Protein AF-X1NG92-F1 (afdb_monomer_lite)

InterPro domains:
  IPR008571 Helicase HerA-like [PTHR42957] (6-127)
  IPR027417 P-loop containing nucleoside triphosphate hydrolase [G3DSA:3.40.50.300] (2-136)
  IPR027417 P-loop containing nucleoside triphosphate hydrolase [SSF52540] (8-130)

Organism: NCBI:txid412755

Secondary structure (DSSP, 8-state):
-GGGTT-S-EEEEETTGGGTSBSSTTSS-HHHHHHHHHHHHHGGGGTEEEEE--S-GGGB-HHHHTT-SEEEE-----HHHHHHHHHT--STTGGGGGGTTTPPTTEEEEEETTSSS-EEEEPPPPPGGGSTTHHHHHHHHHHHTTSS---HHHHHHHHHHHHHHHHHHTTGGGSS--PPPPPPPPPPPPPPPPPPPP---------PPP-----PPPPP------TTGGGTTTSSS--

pLDDT: mean 71.78, std 19.02, range [33.53, 96.0]

Sequence (239 aa):
AVSSDGNVQTLVVCEEAHRYIPADTSAGFWPTRQAIARIAKEGRKYGVYLSVITQRPGELDPTILSQCSTVFAMRLGNERDQEIVRGAISGASQSAVGFLSSIANREAIAFGEAVPTPMRMMFETIAPEHLPAAHMTQQQEAVRSGDSHVSLDMILNRVRQLNAADSTTTEHASAGFQAPEKPAMVQRPAAPIPPEPVRSQWRAAESAPIIEEPRKPARSESEGFRASDLIRSFRTDKT

Structure (mmCIF, N/CA/C/O backbone):
data_AF-X1NG92-F1
#
_entry.id   AF-X1NG92-F1
#
loop_
_atom_site.group_PDB
_atom_site.id
_atom_site.type_symbol
_atom_site.label_atom_id
_atom_site.label_alt_id
_atom_site.label_comp_id
_atom_site.label_asym_id
_atom_site.label_entity_id
_atom_site.label_seq_id
_atom_site.pdbx_PDB_ins_code
_atom_site.Cartn_x
_atom_site.Cartn_y
_atom_site.Cartn_z
_atom_site.occupancy
_atom_site.B_iso_or_equiv
_atom_site.auth_seq_id
_atom_site.auth_comp_id
_atom_site.auth_asym_id
_atom_site.auth_atom_id
_atom_site.pdbx_PDB_model_num
ATOM 1 N N . ALA A 1 1 ? 0.714 -21.875 -6.105 1.00 57.69 1 ALA A N 1
ATOM 2 C CA . ALA A 1 1 ? 0.783 -21.188 -7.410 1.00 57.69 1 ALA A CA 1
ATOM 3 C C . ALA A 1 1 ? 1.261 -22.134 -8.511 1.00 57.69 1 ALA A C 1
ATOM 5 O O . ALA A 1 1 ? 0.434 -22.540 -9.314 1.00 57.69 1 ALA A O 1
ATOM 6 N N . VAL A 1 2 ? 2.539 -22.548 -8.528 1.00 57.06 2 VAL A N 1
ATOM 7 C CA . VAL A 1 2 ? 3.054 -23.491 -9.550 1.00 57.06 2 VAL A CA 1
ATOM 8 C C . VAL A 1 2 ? 2.413 -24.874 -9.419 1.00 57.06 2 VAL A C 1
ATOM 10 O O . VAL A 1 2 ? 1.955 -25.423 -10.405 1.00 57.06 2 VAL A O 1
ATOM 13 N N . SER A 1 3 ? 2.262 -25.392 -8.198 1.00 62.62 3 SER A N 1
ATOM 14 C CA . SER A 1 3 ? 1.619 -26.695 -7.954 1.00 62.62 3 SER A CA 1
ATOM 15 C C . SER A 1 3 ? 0.107 -26.719 -8.220 1.00 62.62 3 SER A C 1
ATOM 17 O O . SER A 1 3 ? -0.517 -27.763 -8.082 1.00 62.62 3 SER A O 1
ATOM 19 N N . SER A 1 4 ? -0.493 -25.565 -8.519 1.00 66.94 4 SER A N 1
ATOM 20 C CA . SER A 1 4 ? -1.931 -25.405 -8.740 1.00 66.94 4 SER A CA 1
ATOM 21 C C . SER A 1 4 ? -2.265 -24.936 -10.160 1.00 66.94 4 SER A C 1
ATOM 23 O O . SER A 1 4 ? -3.410 -24.566 -10.386 1.00 66.94 4 SER A O 1
ATOM 25 N N . ASP A 1 5 ? -1.287 -24.857 -11.074 1.00 67.31 5 ASP A N 1
ATOM 26 C CA . ASP A 1 5 ? -1.441 -24.338 -12.449 1.00 67.31 5 ASP A CA 1
ATOM 27 C C . ASP A 1 5 ? -2.160 -22.975 -12.541 1.00 67.31 5 ASP A C 1
ATOM 29 O O . ASP A 1 5 ? -2.871 -22.679 -13.494 1.00 67.31 5 ASP A O 1
ATOM 33 N N . GLY A 1 6 ? -2.008 -22.124 -11.518 1.00 64.50 6 GLY A N 1
ATOM 34 C CA . GLY A 1 6 ? -2.718 -20.839 -11.438 1.00 64.50 6 GLY A CA 1
ATOM 35 C C . GLY A 1 6 ? -4.220 -20.924 -11.113 1.00 64.50 6 GLY A C 1
ATOM 36 O O . GLY A 1 6 ? -4.866 -19.884 -11.026 1.00 64.50 6 GLY A O 1
ATOM 37 N N . ASN A 1 7 ? -4.774 -22.117 -10.859 1.00 72.25 7 ASN A N 1
ATOM 38 C CA . ASN A 1 7 ? -6.193 -22.301 -10.510 1.00 72.25 7 ASN A CA 1
ATOM 39 C C . ASN A 1 7 ? -6.552 -21.769 -9.116 1.00 72.25 7 ASN A C 1
ATOM 41 O O . ASN A 1 7 ? -7.705 -21.437 -8.852 1.00 72.25 7 ASN A O 1
ATOM 45 N N . VAL A 1 8 ? -5.572 -21.688 -8.212 1.00 83.62 8 VAL A N 1
ATOM 46 C CA . VAL A 1 8 ? -5.756 -21.119 -6.874 1.00 83.62 8 VAL A CA 1
ATOM 47 C C . VAL A 1 8 ? -5.186 -19.711 -6.857 1.00 83.62 8 VAL A C 1
ATOM 49 O O . VAL A 1 8 ? -3.967 -19.520 -6.904 1.00 83.62 8 VAL A O 1
ATOM 52 N N . GLN A 1 9 ? -6.080 -18.730 -6.758 1.00 89.44 9 GLN A N 1
ATOM 53 C CA . GLN A 1 9 ? -5.703 -17.336 -6.576 1.00 89.44 9 GLN A CA 1
ATOM 54 C C . GLN A 1 9 ? -5.155 -17.131 -5.164 1.00 89.44 9 GLN A C 1
ATOM 56 O O . GLN A 1 9 ? -5.767 -17.538 -4.180 1.00 89.44 9 GLN A O 1
ATOM 61 N N . THR A 1 10 ? -3.975 -16.524 -5.065 1.00 91.50 10 THR A N 1
ATOM 62 C CA . THR A 1 10 ? -3.293 -16.291 -3.787 1.00 91.50 10 THR A CA 1
ATOM 63 C C . THR A 1 10 ? -3.068 -14.802 -3.595 1.00 91.50 10 THR A C 1
ATOM 65 O O . THR A 1 10 ? -2.476 -14.163 -4.460 1.00 91.50 10 THR A O 1
ATOM 68 N N . LEU A 1 11 ? -3.490 -14.255 -2.456 1.00 94.44 11 LEU A N 1
ATOM 69 C CA . LEU A 1 11 ? -3.151 -12.896 -2.043 1.00 94.44 11 LEU A CA 1
ATOM 70 C C . LEU A 1 11 ? -2.031 -12.947 -1.002 1.00 94.44 11 LEU A C 1
ATOM 72 O O . LEU A 1 11 ? -2.213 -13.489 0.085 1.00 94.44 11 LEU A O 1
ATOM 76 N N . VAL A 1 12 ? -0.881 -12.369 -1.335 1.00 95.00 12 VAL A N 1
ATOM 77 C CA . VAL A 1 12 ? 0.220 -12.159 -0.393 1.00 95.00 12 VAL A CA 1
ATOM 78 C C . VAL A 1 12 ? 0.027 -10.797 0.260 1.00 95.00 12 VAL A C 1
ATOM 80 O O . VAL A 1 12 ? 0.034 -9.780 -0.430 1.00 95.00 12 VAL A O 1
ATOM 83 N N . VAL A 1 13 ? -0.155 -10.776 1.580 1.00 96.00 13 VAL A N 1
ATOM 84 C CA . VAL A 1 13 ? -0.333 -9.543 2.357 1.00 96.00 13 VAL A CA 1
ATOM 85 C C . VAL A 1 13 ? 0.958 -9.232 3.109 1.00 96.00 13 VAL A C 1
ATOM 87 O O . VAL A 1 13 ? 1.408 -10.026 3.933 1.00 96.00 13 VAL A O 1
ATOM 90 N N . CYS A 1 14 ? 1.551 -8.077 2.822 1.00 94.69 14 CYS A N 1
ATOM 91 C CA . CYS A 1 14 ? 2.730 -7.559 3.505 1.00 94.69 14 CYS A CA 1
ATOM 92 C C . CYS A 1 14 ? 2.305 -6.454 4.471 1.00 94.69 14 CYS A C 1
ATOM 94 O O . CYS A 1 14 ? 2.109 -5.309 4.063 1.00 94.69 14 CYS A O 1
ATOM 96 N N . GLU A 1 15 ? 2.153 -6.815 5.741 1.00 94.75 15 GLU A N 1
ATOM 97 C CA . GLU A 1 15 ? 1.986 -5.867 6.846 1.00 94.75 15 GLU A CA 1
ATOM 98 C C . GLU A 1 15 ? 3.332 -5.195 7.159 1.00 94.75 15 GLU A C 1
ATOM 100 O O . GLU A 1 15 ? 4.377 -5.785 6.895 1.00 94.75 15 GLU A O 1
ATOM 105 N N . GLU A 1 16 ? 3.332 -3.951 7.637 1.00 92.94 16 GLU A N 1
ATOM 106 C CA . GLU A 1 16 ? 4.553 -3.169 7.872 1.00 92.94 16 GLU A CA 1
ATOM 107 C C . GLU A 1 16 ? 5.530 -3.167 6.677 1.00 92.94 16 GLU A C 1
ATOM 109 O O . GLU A 1 16 ? 6.743 -3.367 6.803 1.00 92.94 16 GLU A O 1
ATOM 114 N N . ALA A 1 17 ? 4.999 -2.974 5.467 1.00 93.88 17 ALA A N 1
ATOM 115 C CA . ALA A 1 17 ? 5.719 -3.301 4.240 1.00 93.88 17 ALA A CA 1
ATOM 116 C C . ALA A 1 17 ? 7.056 -2.565 4.047 1.00 93.88 17 ALA A C 1
ATOM 118 O O . ALA A 1 17 ? 7.951 -3.090 3.382 1.00 93.88 17 ALA A O 1
ATOM 119 N N . HIS A 1 18 ? 7.242 -1.396 4.666 1.00 91.75 18 HIS A N 1
ATOM 120 C CA . HIS A 1 18 ? 8.508 -0.658 4.623 1.00 91.75 18 HIS A CA 1
ATOM 121 C C . HIS A 1 18 ? 9.688 -1.441 5.229 1.00 91.75 18 HIS A C 1
ATOM 123 O O . HIS A 1 18 ? 10.841 -1.152 4.924 1.00 91.75 18 HIS A O 1
ATOM 129 N N . ARG A 1 19 ? 9.425 -2.489 6.022 1.00 91.44 19 ARG A N 1
ATOM 130 C CA . ARG A 1 19 ? 10.439 -3.428 6.533 1.00 91.44 19 ARG A CA 1
ATOM 131 C C . ARG A 1 19 ? 10.976 -4.379 5.462 1.00 91.44 19 ARG A C 1
ATOM 133 O O . ARG A 1 19 ? 12.110 -4.842 5.573 1.00 91.44 19 ARG A O 1
ATOM 140 N N . TYR A 1 20 ? 10.167 -4.688 4.451 1.00 91.94 20 TYR A N 1
ATOM 141 C CA . TYR A 1 20 ? 10.484 -5.671 3.410 1.00 91.94 20 TYR A CA 1
ATOM 142 C C . TYR A 1 20 ? 10.873 -5.026 2.080 1.00 91.94 20 TYR A C 1
ATOM 144 O O . TYR A 1 20 ? 11.673 -5.589 1.333 1.00 91.94 20 TYR A O 1
ATOM 152 N N . ILE A 1 21 ? 10.297 -3.861 1.780 1.00 93.31 21 ILE A N 1
ATOM 153 C CA . ILE A 1 21 ? 10.489 -3.127 0.525 1.00 93.31 21 ILE A CA 1
ATOM 154 C C . ILE A 1 21 ? 10.805 -1.645 0.778 1.00 93.31 21 ILE A C 1
ATOM 156 O O . ILE A 1 21 ? 10.048 -0.774 0.342 1.00 93.31 21 ILE A O 1
ATOM 160 N N . PRO A 1 22 ? 11.903 -1.339 1.490 1.00 93.62 22 PRO A N 1
ATOM 161 C CA . PRO A 1 22 ? 12.279 0.038 1.767 1.00 93.62 22 PRO A CA 1
ATOM 162 C C . PRO A 1 22 ? 12.670 0.798 0.491 1.00 93.62 22 PRO A C 1
ATOM 164 O O . PRO A 1 22 ? 13.130 0.211 -0.492 1.00 93.62 22 PRO A O 1
ATOM 167 N N . ALA A 1 23 ? 12.524 2.123 0.531 1.00 89.62 23 ALA A N 1
ATOM 168 C CA . ALA A 1 23 ? 12.945 3.037 -0.529 1.00 89.62 23 ALA A CA 1
ATOM 169 C C . ALA A 1 23 ? 14.461 2.967 -0.779 1.00 89.62 23 ALA A C 1
ATOM 171 O O . ALA A 1 23 ? 14.912 3.018 -1.924 1.00 89.62 23 ALA A O 1
ATOM 172 N N . ASP A 1 24 ? 15.246 2.821 0.292 1.00 89.62 24 ASP A N 1
ATOM 173 C CA . ASP A 1 24 ? 16.674 2.537 0.198 1.00 89.62 24 ASP A CA 1
ATOM 174 C C . ASP A 1 24 ? 16.890 1.060 -0.135 1.00 89.62 24 ASP A C 1
ATOM 176 O O . ASP A 1 24 ? 16.676 0.174 0.686 1.00 89.62 24 ASP A O 1
ATOM 180 N N . THR A 1 25 ? 17.368 0.800 -1.349 1.00 79.56 25 THR A N 1
ATOM 181 C CA . THR A 1 25 ? 17.616 -0.559 -1.844 1.00 79.56 25 THR A CA 1
ATOM 182 C C . THR A 1 25 ? 18.734 -1.309 -1.115 1.00 79.56 25 THR A C 1
ATOM 184 O O . THR A 1 25 ? 18.828 -2.528 -1.268 1.00 79.56 25 THR A O 1
ATOM 187 N N . SER A 1 26 ? 19.580 -0.597 -0.361 1.00 82.12 26 SER A N 1
ATOM 188 C CA . SER A 1 26 ? 20.619 -1.187 0.488 1.00 82.12 26 SER A CA 1
ATOM 189 C C . SER A 1 26 ? 20.102 -1.570 1.878 1.00 82.12 26 SER A C 1
ATOM 191 O O . SER A 1 26 ? 20.704 -2.407 2.552 1.00 82.12 26 SER A O 1
ATOM 193 N N . ALA A 1 27 ? 18.960 -1.010 2.282 1.00 76.31 27 ALA A N 1
ATOM 194 C CA . ALA A 1 27 ? 18.250 -1.399 3.483 1.00 76.31 27 ALA A CA 1
ATOM 195 C C . ALA A 1 27 ? 17.343 -2.611 3.193 1.00 76.31 27 ALA A C 1
ATOM 197 O O . ALA A 1 27 ? 16.722 -2.721 2.138 1.00 76.31 27 ALA A O 1
ATOM 198 N N . GLY A 1 28 ? 17.241 -3.539 4.145 1.00 78.38 28 GLY A N 1
ATOM 199 C CA . GLY A 1 28 ? 16.348 -4.700 4.051 1.00 78.38 28 GLY A CA 1
ATOM 200 C C . GLY A 1 28 ? 16.962 -5.954 3.418 1.00 78.38 28 GLY A C 1
ATOM 201 O O . GLY A 1 28 ? 18.117 -5.995 2.996 1.00 78.38 28 GLY A O 1
ATOM 202 N N . PHE A 1 29 ? 16.180 -7.035 3.401 1.00 87.56 29 PHE A N 1
ATOM 203 C CA . PHE A 1 29 ? 16.631 -8.332 2.900 1.00 87.56 29 PHE A CA 1
ATOM 204 C C . PHE A 1 29 ? 16.376 -8.441 1.392 1.00 87.56 29 PHE A C 1
ATOM 206 O O . PHE A 1 29 ? 15.244 -8.654 0.949 1.00 87.56 29 PHE A O 1
ATOM 213 N N . TRP A 1 30 ? 17.446 -8.293 0.603 1.00 88.50 30 TRP A N 1
ATOM 214 C CA . TRP A 1 30 ? 17.392 -8.230 -0.864 1.00 88.50 30 TRP A CA 1
ATOM 215 C C . TRP A 1 30 ? 16.559 -9.345 -1.528 1.00 88.50 30 TRP A C 1
ATOM 217 O O . TRP A 1 30 ? 15.748 -9.010 -2.397 1.00 88.50 30 TRP A O 1
ATOM 227 N N . PRO A 1 31 ? 16.650 -10.631 -1.120 1.00 91.75 31 PRO A N 1
ATOM 228 C CA . PRO A 1 31 ? 15.839 -11.690 -1.723 1.00 91.75 31 PRO A CA 1
ATOM 229 C C . PRO A 1 31 ? 14.330 -11.475 -1.555 1.00 91.75 31 PRO A C 1
ATOM 231 O O . PRO A 1 31 ? 13.571 -11.666 -2.505 1.00 91.75 31 PRO A O 1
ATOM 234 N N . THR A 1 32 ? 13.885 -11.023 -0.377 1.00 92.12 32 THR A N 1
ATOM 235 C CA . THR A 1 32 ? 12.465 -10.720 -0.132 1.00 92.12 32 THR A CA 1
ATOM 236 C C . THR A 1 32 ? 12.008 -9.550 -0.987 1.00 92.12 32 THR A C 1
ATOM 238 O O . THR A 1 32 ? 10.967 -9.639 -1.640 1.00 92.12 32 THR A O 1
ATOM 241 N N . ARG A 1 33 ? 12.807 -8.480 -1.060 1.00 91.44 33 ARG A N 1
ATOM 242 C CA . ARG A 1 33 ? 12.503 -7.338 -1.929 1.00 91.44 33 ARG A CA 1
ATOM 243 C C . ARG A 1 33 ? 12.378 -7.770 -3.390 1.00 91.44 33 ARG A C 1
ATOM 245 O O . ARG A 1 33 ? 11.426 -7.377 -4.062 1.00 91.44 33 ARG A O 1
ATOM 252 N N . GLN A 1 34 ? 13.303 -8.595 -3.881 1.00 91.88 34 GLN A N 1
ATOM 253 C CA . GLN A 1 34 ? 13.264 -9.108 -5.250 1.00 91.88 34 GLN A CA 1
ATOM 254 C C . GLN A 1 34 ? 12.007 -9.954 -5.504 1.00 91.88 34 GLN A C 1
ATOM 256 O O . GLN A 1 34 ? 11.359 -9.789 -6.540 1.00 91.88 34 GLN A O 1
ATOM 261 N N . ALA A 1 35 ? 11.637 -10.826 -4.564 1.00 93.50 35 ALA A N 1
ATOM 262 C CA . ALA A 1 35 ? 10.432 -11.642 -4.666 1.00 93.50 35 ALA A CA 1
ATOM 263 C C . ALA A 1 35 ? 9.162 -10.777 -4.717 1.00 93.50 35 ALA A C 1
ATOM 265 O O . ALA A 1 35 ? 8.339 -10.958 -5.613 1.00 93.50 35 ALA A O 1
ATOM 266 N N . ILE A 1 36 ? 9.032 -9.792 -3.823 1.00 94.69 36 ILE A N 1
ATOM 267 C CA . ILE A 1 36 ? 7.883 -8.876 -3.797 1.00 94.69 36 ILE A CA 1
ATOM 268 C C . ILE A 1 36 ? 7.822 -8.046 -5.083 1.00 94.69 36 ILE A C 1
ATOM 270 O O . ILE A 1 36 ? 6.763 -7.955 -5.700 1.00 94.69 36 ILE A O 1
ATOM 274 N N . ALA A 1 37 ? 8.954 -7.509 -5.549 1.00 93.38 37 ALA A N 1
ATOM 275 C CA . ALA A 1 37 ? 9.018 -6.766 -6.806 1.00 93.38 37 ALA A CA 1
ATOM 276 C C . ALA A 1 37 ? 8.593 -7.621 -8.012 1.00 93.38 37 ALA A C 1
ATOM 278 O O . ALA A 1 37 ? 7.942 -7.121 -8.930 1.00 93.38 37 ALA A O 1
ATOM 279 N N . ARG A 1 38 ? 8.933 -8.916 -8.014 1.00 94.00 38 ARG A N 1
ATOM 280 C CA . ARG A 1 38 ? 8.498 -9.855 -9.052 1.00 94.00 38 ARG A CA 1
ATOM 281 C C . ARG A 1 38 ? 6.994 -10.111 -8.989 1.00 94.00 38 ARG A C 1
ATOM 283 O O . ARG A 1 38 ? 6.349 -10.099 -10.032 1.00 94.00 38 ARG A O 1
ATOM 290 N N . ILE A 1 39 ? 6.428 -10.300 -7.795 1.00 94.50 39 ILE A N 1
ATOM 291 C CA . ILE A 1 39 ? 4.974 -10.455 -7.630 1.00 94.50 39 ILE A CA 1
ATOM 292 C C . ILE A 1 39 ? 4.254 -9.186 -8.101 1.00 94.50 39 ILE A C 1
ATOM 294 O O . ILE A 1 39 ? 3.292 -9.288 -8.854 1.00 94.50 39 ILE A O 1
ATOM 298 N N . ALA A 1 40 ? 4.748 -8.002 -7.739 1.00 93.44 40 ALA A N 1
ATOM 299 C CA . ALA A 1 40 ? 4.154 -6.733 -8.153 1.00 93.44 40 ALA A CA 1
ATOM 300 C C . ALA A 1 40 ? 4.117 -6.560 -9.685 1.00 93.44 40 ALA A C 1
ATOM 302 O O . ALA A 1 40 ? 3.137 -6.054 -10.219 1.00 93.44 40 ALA A O 1
ATOM 303 N N . LYS A 1 41 ? 5.157 -7.010 -10.401 1.00 92.69 41 LYS A N 1
ATOM 304 C CA . LYS A 1 41 ? 5.264 -6.865 -11.866 1.00 92.69 41 LYS A CA 1
ATOM 305 C C . LYS A 1 41 ? 4.587 -7.984 -12.658 1.00 92.69 41 LYS A C 1
ATOM 307 O O . LYS A 1 41 ? 4.035 -7.741 -13.725 1.00 92.69 41 LYS A O 1
ATOM 312 N N . GLU A 1 42 ? 4.671 -9.222 -12.177 1.00 93.50 42 GLU A N 1
ATOM 313 C CA . GLU A 1 42 ? 4.307 -10.416 -12.953 1.00 93.50 42 GLU A CA 1
ATOM 314 C C . GLU A 1 42 ? 3.237 -11.282 -12.279 1.00 93.50 42 GLU A C 1
ATOM 316 O O . GLU A 1 42 ? 2.702 -12.191 -12.911 1.00 93.50 42 GLU A O 1
ATOM 321 N N . GLY A 1 43 ? 2.902 -11.030 -11.011 1.00 91.81 43 GLY A N 1
ATOM 322 C CA . GLY A 1 43 ? 2.051 -11.902 -10.197 1.00 91.81 43 GLY A CA 1
ATOM 323 C C . GLY A 1 43 ? 0.682 -12.171 -10.821 1.00 91.81 43 GLY A C 1
ATOM 324 O O . GLY A 1 43 ? 0.222 -13.316 -10.819 1.00 91.81 43 GLY A O 1
ATOM 325 N N . ARG A 1 44 ? 0.087 -11.160 -11.472 1.00 90.00 44 ARG A N 1
ATOM 326 C CA . ARG A 1 44 ? -1.205 -11.272 -12.170 1.00 90.00 44 ARG A CA 1
ATOM 327 C C . ARG A 1 44 ? -1.220 -12.382 -13.228 1.00 90.00 44 ARG A C 1
ATOM 329 O O . ARG A 1 44 ? -2.249 -13.028 -13.396 1.00 90.00 44 ARG A O 1
ATOM 336 N N . LYS A 1 45 ? -0.093 -12.651 -13.900 1.00 90.25 45 LYS A N 1
ATOM 337 C CA . LYS A 1 45 ? 0.033 -13.742 -14.889 1.00 90.25 45 LYS A CA 1
ATOM 338 C C . LYS A 1 45 ? -0.116 -15.127 -14.251 1.00 90.25 45 LYS A C 1
ATOM 340 O O . LYS A 1 45 ? -0.511 -16.070 -14.926 1.00 90.25 45 LYS A O 1
ATOM 345 N N . TYR A 1 46 ? 0.209 -15.247 -12.967 1.00 89.56 46 TYR A N 1
ATOM 346 C CA . TYR A 1 46 ? 0.285 -16.514 -12.241 1.00 89.56 46 TYR A CA 1
ATOM 347 C C . TYR A 1 46 ? -0.791 -16.652 -11.152 1.00 89.56 46 TYR A C 1
ATOM 349 O O . TYR A 1 46 ? -0.693 -17.548 -10.313 1.00 89.56 46 TYR A O 1
ATOM 357 N N . GLY A 1 47 ? -1.791 -15.761 -11.131 1.00 89.69 47 GLY A N 1
ATOM 358 C CA . GLY A 1 47 ? -2.840 -15.752 -10.106 1.00 89.69 47 GLY A CA 1
ATOM 359 C C . GLY A 1 47 ? -2.333 -15.386 -8.705 1.00 89.69 47 GLY A C 1
ATOM 360 O O . GLY A 1 47 ? -2.953 -15.763 -7.712 1.00 89.69 47 GLY A O 1
ATOM 361 N N . VAL A 1 48 ? -1.199 -14.685 -8.609 1.00 93.25 48 VAL A N 1
ATOM 362 C CA . VAL A 1 48 ? -0.632 -14.213 -7.341 1.00 93.25 48 VAL A CA 1
ATOM 363 C C . VAL A 1 48 ? -0.783 -12.701 -7.258 1.00 93.25 48 VAL A C 1
ATOM 365 O O . VAL A 1 48 ? -0.283 -11.965 -8.104 1.00 93.25 48 VAL A O 1
ATOM 368 N N . TYR A 1 49 ? -1.454 -12.238 -6.217 1.00 93.38 49 TYR A N 1
ATOM 369 C CA . TYR A 1 49 ? -1.720 -10.832 -5.958 1.00 93.38 49 TYR A CA 1
ATOM 370 C C . TYR A 1 49 ? -0.908 -10.363 -4.755 1.00 93.38 49 TYR A C 1
ATOM 372 O O . TYR A 1 49 ? -0.555 -11.157 -3.882 1.00 93.38 49 TYR A O 1
ATOM 380 N N . LEU A 1 50 ? -0.627 -9.066 -4.708 1.00 95.44 50 LEU A N 1
ATOM 381 C CA . LEU A 1 50 ? 0.107 -8.426 -3.624 1.00 95.44 50 LEU A CA 1
ATOM 382 C C . LEU A 1 50 ? -0.778 -7.363 -2.974 1.00 95.44 50 LEU A C 1
ATOM 384 O O . LEU A 1 50 ? -1.325 -6.508 -3.665 1.00 95.44 50 LEU A O 1
ATOM 388 N N . SER A 1 51 ? -0.879 -7.404 -1.649 1.00 95.88 51 SER A N 1
ATOM 389 C CA . SER A 1 51 ? -1.406 -6.316 -0.830 1.00 95.88 51 SER A CA 1
ATOM 390 C C . SER A 1 51 ? -0.282 -5.778 0.044 1.00 95.88 51 SER A C 1
ATOM 392 O O . SER A 1 51 ? 0.386 -6.530 0.753 1.00 95.88 51 SER A O 1
ATOM 394 N N . VAL A 1 52 ? -0.060 -4.471 -0.039 1.00 95.25 52 VAL A N 1
ATOM 395 C CA . VAL A 1 52 ? 0.973 -3.753 0.706 1.00 95.25 52 VAL A CA 1
ATOM 396 C C . VAL A 1 52 ? 0.273 -2.878 1.733 1.00 95.25 52 VAL A C 1
ATOM 398 O O . VAL A 1 52 ? -0.521 -2.014 1.364 1.00 95.25 52 VAL A O 1
ATOM 401 N N . ILE A 1 53 ? 0.575 -3.092 3.010 1.00 95.62 53 ILE A N 1
ATOM 402 C CA . ILE A 1 53 ? 0.019 -2.323 4.122 1.00 95.62 53 ILE A CA 1
ATOM 403 C C . ILE A 1 53 ? 1.184 -1.638 4.837 1.00 95.62 53 ILE A C 1
ATOM 405 O O . ILE A 1 53 ? 2.154 -2.281 5.232 1.00 95.62 53 ILE A O 1
ATOM 409 N N . THR A 1 54 ? 1.121 -0.313 4.958 1.00 94.50 54 THR A N 1
ATOM 410 C CA . THR A 1 54 ? 2.130 0.479 5.671 1.00 94.50 54 THR A CA 1
ATOM 411 C C . THR A 1 54 ? 1.519 1.772 6.195 1.00 94.50 54 THR A C 1
ATOM 413 O O . THR A 1 54 ? 0.626 2.353 5.579 1.00 94.50 54 THR A O 1
ATOM 416 N N . GLN A 1 55 ? 2.063 2.256 7.302 1.00 92.00 55 GLN A N 1
ATOM 417 C CA . GLN A 1 55 ? 1.855 3.602 7.826 1.00 92.00 55 GLN A CA 1
ATOM 418 C C . GLN A 1 55 ? 2.876 4.619 7.287 1.00 92.00 55 GLN A C 1
ATOM 420 O O . GLN A 1 55 ? 2.719 5.816 7.515 1.00 92.00 55 GLN A O 1
ATOM 425 N N . ARG A 1 56 ? 3.919 4.159 6.579 1.00 90.56 56 ARG A N 1
ATOM 426 C CA . ARG A 1 56 ? 5.019 4.988 6.052 1.00 90.56 56 ARG A CA 1
ATOM 427 C C . ARG A 1 56 ? 5.167 4.829 4.537 1.00 90.56 56 ARG A C 1
ATOM 429 O O . ARG A 1 56 ? 6.081 4.137 4.083 1.00 90.56 56 ARG A O 1
ATOM 436 N N . PRO A 1 57 ? 4.266 5.406 3.726 1.00 89.94 57 PRO A N 1
ATOM 437 C CA . PRO A 1 57 ? 4.331 5.248 2.276 1.00 89.94 57 PRO A CA 1
ATOM 438 C C . PRO A 1 57 ? 5.610 5.853 1.679 1.00 89.94 57 PRO A C 1
ATOM 440 O O . PRO A 1 57 ? 6.136 5.296 0.721 1.00 89.94 57 PRO A O 1
ATOM 443 N N . GLY A 1 58 ? 6.174 6.919 2.260 1.00 89.81 58 GLY A N 1
ATOM 444 C CA . GLY A 1 58 ? 7.437 7.499 1.794 1.00 89.81 58 GLY A CA 1
ATOM 445 C C . GLY A 1 58 ? 8.703 6.726 2.119 1.00 89.81 58 GLY A C 1
ATOM 446 O O . GLY A 1 58 ? 9.763 7.063 1.592 1.00 89.81 58 GLY A O 1
ATOM 447 N N . GLU A 1 59 ? 8.599 5.684 2.939 1.00 91.88 59 GLU A N 1
ATOM 448 C CA . GLU A 1 59 ? 9.689 4.742 3.177 1.00 91.88 59 GLU A CA 1
ATOM 449 C C . GLU A 1 59 ? 9.609 3.517 2.257 1.00 91.88 59 GLU A C 1
ATOM 451 O O . GLU A 1 59 ? 10.488 2.666 2.336 1.00 91.88 59 GLU A O 1
ATOM 456 N N . LEU A 1 60 ? 8.603 3.405 1.379 1.00 91.88 60 LEU A N 1
ATOM 457 C CA . LEU A 1 60 ? 8.478 2.296 0.429 1.00 91.88 60 LEU A CA 1
ATOM 458 C C . LEU A 1 60 ? 9.245 2.534 -0.872 1.00 91.88 60 LEU A C 1
ATOM 460 O O . LEU A 1 60 ? 9.376 3.663 -1.338 1.00 91.88 60 LEU A O 1
ATOM 464 N N . ASP A 1 61 ? 9.661 1.440 -1.511 1.00 91.19 61 ASP A N 1
ATOM 465 C CA . ASP A 1 61 ? 10.173 1.446 -2.881 1.00 91.19 61 ASP A CA 1
ATOM 466 C C . ASP A 1 61 ? 9.142 2.062 -3.855 1.00 91.19 61 ASP A C 1
ATOM 468 O O . ASP A 1 61 ? 8.088 1.454 -4.100 1.00 91.19 61 ASP A O 1
ATOM 472 N N . PRO A 1 62 ? 9.440 3.226 -4.470 1.00 88.00 62 PRO A N 1
ATOM 473 C CA . PRO A 1 62 ? 8.514 3.903 -5.378 1.00 88.00 62 PRO A CA 1
ATOM 474 C C . PRO A 1 62 ? 8.143 3.058 -6.598 1.00 88.00 62 PRO A C 1
ATOM 476 O O . PRO A 1 62 ? 7.046 3.193 -7.140 1.00 88.00 62 PRO A O 1
ATOM 479 N N . THR A 1 63 ? 9.036 2.162 -7.026 1.00 88.50 63 THR A N 1
ATOM 480 C CA . THR A 1 63 ? 8.802 1.269 -8.164 1.00 88.50 63 THR A CA 1
ATOM 481 C C . THR A 1 63 ? 7.691 0.285 -7.844 1.00 88.50 63 THR A C 1
ATOM 483 O O . THR A 1 63 ? 6.821 0.066 -8.679 1.00 88.50 63 THR A O 1
ATOM 486 N N . ILE A 1 64 ? 7.715 -0.302 -6.643 1.00 90.12 64 ILE A N 1
ATOM 487 C CA . ILE A 1 64 ? 6.705 -1.271 -6.201 1.00 90.12 64 ILE A CA 1
ATOM 488 C C . ILE A 1 64 ? 5.395 -0.546 -5.910 1.00 90.12 64 ILE A C 1
ATOM 490 O O . ILE A 1 64 ? 4.348 -1.004 -6.358 1.00 90.12 64 ILE A O 1
ATOM 494 N N . LEU A 1 65 ? 5.459 0.615 -5.250 1.00 89.50 65 LEU A N 1
ATOM 495 C CA . LEU A 1 65 ? 4.282 1.443 -4.988 1.00 89.50 65 LEU A CA 1
ATOM 496 C C . LEU A 1 65 ? 3.558 1.836 -6.288 1.00 89.50 65 LEU A C 1
ATOM 498 O O . LEU A 1 65 ? 2.335 1.776 -6.348 1.00 89.50 65 LEU A O 1
ATOM 502 N N . SER A 1 66 ? 4.302 2.147 -7.352 1.00 87.12 66 SER A N 1
ATOM 503 C CA . SER A 1 66 ? 3.738 2.487 -8.668 1.00 87.12 66 SER A CA 1
ATOM 504 C C . SER A 1 66 ? 3.107 1.299 -9.406 1.00 87.12 66 SER A C 1
ATOM 506 O O . SER A 1 66 ? 2.411 1.506 -10.395 1.00 87.12 66 SER A O 1
ATOM 508 N N . GLN A 1 67 ? 3.357 0.055 -8.975 1.00 91.06 67 GLN A N 1
ATOM 509 C CA . GLN A 1 67 ? 2.668 -1.130 -9.511 1.00 91.06 67 GLN A CA 1
ATOM 510 C C . GLN A 1 67 ? 1.345 -1.422 -8.786 1.00 91.06 67 GLN A C 1
ATOM 512 O O . GLN A 1 67 ? 0.598 -2.304 -9.208 1.00 91.06 67 GLN A O 1
ATOM 517 N N . CYS A 1 68 ? 1.035 -0.715 -7.696 1.00 89.56 68 CYS A N 1
ATOM 518 C CA . CYS A 1 68 ? -0.234 -0.884 -7.000 1.00 89.56 68 CYS A CA 1
ATOM 519 C C . CYS A 1 68 ? -1.367 -0.234 -7.806 1.00 89.56 68 CYS A C 1
ATOM 521 O O . CYS A 1 68 ? -1.604 0.967 -7.711 1.00 89.56 68 CYS A O 1
ATOM 523 N N . SER A 1 69 ? -2.110 -1.044 -8.564 1.00 89.62 69 SER A N 1
ATOM 524 C CA . SER A 1 69 ? -3.264 -0.588 -9.353 1.00 89.62 69 SER A CA 1
ATOM 525 C C . SER A 1 69 ? -4.434 -0.067 -8.519 1.00 89.62 69 SER A C 1
ATOM 527 O O . SER A 1 69 ? -5.325 0.573 -9.063 1.00 89.62 69 SER A O 1
ATOM 529 N N . THR A 1 70 ? -4.511 -0.394 -7.230 1.00 90.88 70 THR A N 1
ATOM 530 C CA . THR A 1 70 ? -5.580 0.036 -6.319 1.00 90.88 70 THR A CA 1
ATOM 531 C C . THR A 1 70 ? -4.961 0.451 -5.002 1.00 90.88 70 THR A C 1
ATOM 533 O O . THR A 1 70 ? -4.113 -0.259 -4.463 1.00 90.88 70 THR A O 1
ATOM 536 N N . VAL A 1 71 ? -5.408 1.585 -4.475 1.00 91.00 71 VAL A N 1
ATOM 537 C CA . VAL A 1 71 ? -4.910 2.130 -3.216 1.00 91.00 71 VAL A CA 1
ATOM 538 C C . VAL A 1 71 ? -6.087 2.565 -2.358 1.00 91.00 71 VAL A C 1
ATOM 540 O O . VAL A 1 71 ? -7.024 3.210 -2.829 1.00 91.00 71 VAL A O 1
ATOM 543 N N . PHE A 1 72 ? -5.995 2.227 -1.077 1.00 92.19 72 PHE A N 1
ATOM 544 C CA . PHE A 1 72 ? -6.878 2.705 -0.024 1.00 92.19 72 PHE A CA 1
ATOM 545 C C . PHE A 1 72 ? -6.070 3.651 0.859 1.00 92.19 72 PHE A C 1
ATOM 547 O O . PHE A 1 72 ? -5.267 3.217 1.683 1.00 92.19 72 PHE A O 1
ATOM 554 N N . ALA A 1 73 ? -6.239 4.953 0.655 1.00 90.69 73 ALA A N 1
ATOM 555 C CA . ALA A 1 73 ? -5.519 5.966 1.408 1.00 90.69 73 ALA A CA 1
ATOM 556 C C . ALA A 1 73 ? -6.326 6.377 2.643 1.00 90.69 73 ALA A C 1
ATOM 558 O O . ALA A 1 73 ? -7.405 6.960 2.535 1.00 90.69 73 ALA A O 1
ATOM 559 N N . MET A 1 74 ? -5.797 6.063 3.822 1.00 91.44 74 MET A N 1
ATOM 560 C CA . MET A 1 74 ? -6.341 6.511 5.105 1.00 91.44 74 MET A CA 1
ATOM 561 C C . MET A 1 74 ? -5.764 7.883 5.483 1.00 91.44 74 MET A C 1
ATOM 563 O O . MET A 1 74 ? -5.027 8.497 4.710 1.00 91.44 74 MET A O 1
ATOM 567 N N . ARG A 1 75 ? -6.096 8.376 6.682 1.00 89.56 75 ARG A N 1
ATOM 568 C CA . ARG A 1 75 ? -5.547 9.632 7.206 1.00 89.56 75 ARG A CA 1
ATOM 569 C C . ARG A 1 75 ? -4.013 9.621 7.165 1.00 89.56 75 ARG A C 1
ATOM 571 O O . ARG A 1 75 ? -3.382 8.802 7.829 1.00 89.56 75 ARG A O 1
ATOM 578 N N . LEU A 1 76 ? -3.433 10.594 6.463 1.00 86.69 76 LEU A N 1
ATOM 579 C CA . LEU A 1 76 ? -1.990 10.841 6.423 1.00 86.69 76 LEU A CA 1
ATOM 580 C C . LEU A 1 76 ? -1.689 12.232 6.982 1.00 86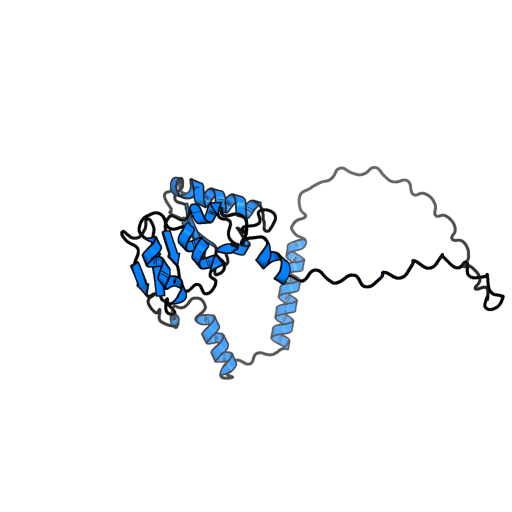.69 76 LEU A C 1
ATOM 582 O O . LEU A 1 76 ? -2.133 13.241 6.437 1.00 86.69 76 LEU A O 1
ATOM 586 N N . GLY A 1 77 ? -0.930 12.287 8.078 1.00 80.81 77 GLY A N 1
ATOM 587 C CA . GLY A 1 77 ? -0.566 13.551 8.727 1.00 80.81 77 GLY A CA 1
ATOM 588 C C . GLY A 1 77 ? 0.592 14.288 8.048 1.00 80.81 77 GLY A C 1
ATOM 589 O O . GLY A 1 77 ? 0.632 15.512 8.065 1.00 80.81 77 GLY A O 1
ATOM 590 N N . ASN A 1 78 ? 1.519 13.550 7.438 1.00 85.38 78 ASN A N 1
ATOM 591 C CA . ASN A 1 78 ? 2.744 14.085 6.852 1.00 85.38 78 ASN A CA 1
ATOM 592 C C . ASN A 1 78 ? 2.526 14.537 5.399 1.00 85.38 78 ASN A C 1
ATOM 594 O O . ASN A 1 78 ? 2.032 13.765 4.578 1.00 85.38 78 ASN A O 1
ATOM 598 N N . GLU A 1 79 ? 2.934 15.763 5.071 1.00 85.56 79 GLU A N 1
ATOM 599 C CA . GLU A 1 79 ? 2.805 16.344 3.728 1.00 85.56 79 GLU A CA 1
ATOM 600 C C . GLU A 1 79 ? 3.562 15.532 2.672 1.00 85.56 79 GLU A C 1
ATOM 602 O O . GLU A 1 79 ? 3.007 15.231 1.618 1.00 85.56 79 GLU A O 1
ATOM 607 N N . ARG A 1 80 ? 4.771 15.059 2.998 1.00 86.56 80 ARG A N 1
ATOM 608 C CA . ARG A 1 80 ? 5.574 14.219 2.098 1.00 86.56 80 ARG A CA 1
ATOM 609 C C . ARG A 1 80 ? 4.855 12.919 1.727 1.00 86.56 80 ARG A C 1
ATOM 611 O O . ARG A 1 80 ? 4.848 12.517 0.568 1.00 86.56 80 ARG A O 1
ATOM 618 N N . ASP A 1 81 ? 4.230 12.263 2.702 1.00 88.12 81 ASP A N 1
ATOM 619 C CA . ASP A 1 81 ? 3.469 11.032 2.464 1.00 88.12 81 ASP A CA 1
ATOM 620 C C . ASP A 1 81 ? 2.212 11.306 1.627 1.00 88.12 81 ASP A C 1
ATOM 622 O O . ASP A 1 81 ? 1.860 10.514 0.751 1.00 88.12 81 ASP A O 1
ATOM 626 N N . GLN A 1 82 ? 1.563 12.455 1.842 1.00 85.94 82 GLN A N 1
ATOM 627 C CA . GLN A 1 82 ? 0.440 12.881 1.009 1.00 85.94 82 GLN A CA 1
ATOM 628 C C . GLN A 1 82 ? 0.873 13.145 -0.436 1.00 85.94 82 GLN A C 1
ATOM 630 O O . GLN A 1 82 ? 0.156 12.756 -1.352 1.00 85.94 82 GLN A O 1
ATOM 635 N N . GLU A 1 83 ? 2.023 13.782 -0.664 1.00 85.31 83 GLU A N 1
ATOM 636 C CA . GLU A 1 83 ? 2.570 14.015 -2.006 1.00 85.31 83 GLU A CA 1
ATOM 637 C C . GLU A 1 83 ? 2.890 12.715 -2.739 1.00 85.31 83 GLU A C 1
ATOM 639 O O . GLU A 1 83 ? 2.604 12.602 -3.926 1.00 85.31 83 GLU A O 1
ATOM 644 N N . ILE A 1 84 ? 3.420 11.712 -2.042 1.00 85.44 84 ILE A N 1
ATOM 645 C CA . ILE A 1 84 ? 3.703 10.396 -2.628 1.00 85.44 84 ILE A CA 1
ATOM 646 C C . ILE A 1 84 ? 2.412 9.689 -3.041 1.00 85.44 84 ILE A C 1
ATOM 648 O O . ILE A 1 84 ? 2.312 9.191 -4.162 1.00 85.44 84 ILE A O 1
ATOM 652 N N . VAL A 1 85 ? 1.400 9.681 -2.168 1.00 84.75 85 VAL A N 1
ATOM 653 C CA . VAL A 1 85 ? 0.093 9.091 -2.493 1.00 84.75 85 VAL A CA 1
ATOM 654 C C . VAL A 1 85 ? -0.596 9.865 -3.616 1.00 84.75 85 VAL A C 1
ATOM 656 O O . VAL A 1 85 ? -1.179 9.248 -4.504 1.00 84.75 85 VAL A O 1
ATOM 659 N N . ARG A 1 86 ? -0.477 11.199 -3.638 1.00 80.81 86 ARG A N 1
ATOM 660 C CA . ARG A 1 86 ? -0.905 12.032 -4.771 1.00 80.81 86 ARG A CA 1
ATOM 661 C C . ARG A 1 86 ? -0.163 11.634 -6.041 1.00 80.81 86 ARG A C 1
ATOM 663 O O . ARG A 1 86 ? -0.808 11.355 -7.037 1.00 80.81 86 ARG A O 1
ATOM 670 N N . GLY A 1 87 ? 1.159 11.511 -6.018 1.00 78.75 87 GLY A N 1
ATOM 671 C CA . GLY A 1 87 ? 1.954 11.107 -7.181 1.00 78.75 87 GLY A CA 1
ATOM 672 C C . GLY A 1 87 ? 1.576 9.733 -7.747 1.00 78.75 87 GLY A C 1
ATOM 673 O O . GLY A 1 87 ? 1.653 9.533 -8.956 1.00 78.75 87 GLY A O 1
ATOM 674 N N . ALA A 1 88 ? 1.111 8.811 -6.901 1.00 75.44 88 ALA A N 1
ATOM 675 C CA . ALA A 1 88 ? 0.622 7.499 -7.325 1.00 75.44 88 ALA A CA 1
ATOM 676 C C . ALA A 1 88 ? -0.743 7.547 -8.050 1.00 75.44 88 ALA A C 1
ATOM 678 O O . ALA A 1 88 ? -1.142 6.573 -8.686 1.00 75.44 88 ALA A O 1
ATOM 679 N N . ILE A 1 89 ? -1.470 8.664 -7.976 1.00 70.19 89 ILE A N 1
ATOM 680 C CA . ILE A 1 89 ? -2.790 8.831 -8.592 1.00 70.19 89 ILE A CA 1
ATOM 681 C C . ILE A 1 89 ? -2.627 9.375 -10.006 1.00 70.19 89 ILE A C 1
ATOM 683 O O . ILE A 1 89 ? -2.126 10.475 -10.227 1.00 70.19 89 ILE A O 1
ATOM 687 N N . SER A 1 90 ? -3.093 8.629 -10.999 1.00 63.47 90 SER A N 1
ATOM 688 C CA . SER A 1 90 ? -3.123 9.117 -12.376 1.00 63.47 90 SER A CA 1
ATOM 689 C C . SER A 1 90 ? -4.381 9.958 -12.650 1.00 63.47 90 SER A C 1
ATOM 691 O O . SER A 1 90 ? -5.470 9.681 -12.147 1.00 63.47 90 SER A O 1
ATOM 693 N N . GLY A 1 91 ? -4.242 11.001 -13.475 1.00 62.00 91 GLY A N 1
ATOM 694 C CA . GLY A 1 91 ? -5.370 11.726 -14.073 1.00 62.00 91 GLY A CA 1
ATOM 695 C C . GLY A 1 91 ? -6.064 12.785 -13.199 1.00 62.00 91 GLY A C 1
ATOM 696 O O . GLY A 1 91 ? -5.479 13.376 -12.293 1.00 62.00 91 GLY A O 1
ATOM 697 N N . ALA A 1 92 ? -7.336 13.060 -13.517 1.00 49.56 92 ALA A N 1
ATOM 698 C CA . ALA A 1 92 ? -8.150 14.177 -13.003 1.00 49.56 92 ALA A CA 1
ATOM 699 C C . ALA A 1 92 ? -8.570 14.057 -11.520 1.00 49.56 92 ALA A C 1
ATOM 701 O O . ALA A 1 92 ? -9.327 14.878 -11.006 1.00 49.56 92 ALA A O 1
ATOM 702 N N . SER A 1 93 ? -8.081 13.032 -10.828 1.00 59.31 93 SER A N 1
ATOM 703 C CA . SER A 1 93 ? -8.482 12.653 -9.475 1.00 59.31 93 SER A CA 1
ATOM 704 C C . SER A 1 93 ? -7.626 13.264 -8.367 1.00 59.31 93 SER A C 1
ATOM 706 O O . SER A 1 93 ? -7.946 13.083 -7.198 1.00 59.31 93 SER A O 1
ATOM 708 N N . GLN A 1 94 ? -6.581 14.024 -8.710 1.00 65.69 94 GLN A N 1
ATOM 709 C CA . GLN A 1 94 ? -5.692 14.695 -7.751 1.00 65.69 94 GLN A CA 1
ATOM 710 C C . GLN A 1 94 ? -6.433 15.598 -6.756 1.00 65.69 94 GLN A C 1
ATOM 712 O O . GLN A 1 94 ? -6.074 15.669 -5.581 1.00 65.69 94 GLN A O 1
ATOM 717 N N . SER A 1 95 ? -7.508 16.256 -7.200 1.00 63.91 95 SER A N 1
ATOM 718 C CA . SER A 1 95 ? -8.323 17.131 -6.352 1.00 63.91 95 SER A CA 1
ATOM 719 C C . SER A 1 95 ? -9.060 16.373 -5.241 1.00 63.91 95 SER A C 1
ATOM 721 O O . SER A 1 95 ? -9.220 16.913 -4.147 1.00 63.91 95 SER A O 1
ATOM 723 N N . ALA A 1 96 ? -9.435 15.106 -5.462 1.00 60.97 96 ALA A N 1
ATOM 724 C CA . ALA A 1 96 ? -10.097 14.269 -4.454 1.00 60.97 96 ALA A CA 1
ATOM 725 C C . ALA A 1 96 ? -9.179 13.951 -3.255 1.00 60.97 96 ALA A C 1
ATOM 727 O O . ALA A 1 96 ? -9.647 13.634 -2.166 1.00 60.97 96 ALA A O 1
ATOM 728 N N . VAL A 1 97 ? -7.869 14.096 -3.442 1.00 65.62 97 VAL A N 1
ATOM 729 C CA . VAL A 1 97 ? -6.795 13.723 -2.508 1.00 65.62 97 VAL A CA 1
ATOM 730 C C . VAL A 1 97 ? -6.369 14.907 -1.638 1.00 65.62 97 VAL A C 1
ATOM 732 O O . VAL A 1 97 ? -5.613 14.760 -0.675 1.00 65.62 97 VAL A O 1
ATOM 735 N N . GLY A 1 98 ? -6.874 16.109 -1.934 1.00 67.31 98 GLY A N 1
ATOM 736 C CA . GLY A 1 98 ? -6.665 17.297 -1.103 1.00 67.31 98 GLY A CA 1
ATOM 737 C C . GLY A 1 98 ? -7.154 17.115 0.340 1.00 67.31 98 GLY A C 1
ATOM 738 O O . GLY A 1 98 ? -6.674 17.797 1.238 1.00 67.31 98 GLY A O 1
ATOM 739 N N . PHE A 1 99 ? -8.044 16.147 0.578 1.00 69.88 99 PHE A N 1
ATOM 740 C CA . PHE A 1 99 ? -8.659 15.882 1.878 1.00 69.88 99 PHE A CA 1
ATOM 741 C C . PHE A 1 99 ? -8.013 14.737 2.673 1.00 69.88 99 PHE A C 1
ATOM 743 O O . PHE A 1 99 ? -8.542 14.378 3.718 1.00 69.88 99 PHE A O 1
ATOM 750 N N . LEU A 1 100 ? -6.875 14.165 2.244 1.00 76.19 100 LEU A N 1
ATOM 751 C CA . LEU A 1 100 ? -6.212 13.066 2.979 1.00 76.19 100 LEU A CA 1
ATOM 752 C C . LEU A 1 100 ? -5.919 13.402 4.453 1.00 76.19 100 LEU A C 1
ATOM 754 O O . LEU A 1 100 ? -5.975 12.525 5.315 1.00 76.19 100 LEU A O 1
ATOM 758 N N . SER A 1 101 ? -5.628 14.669 4.752 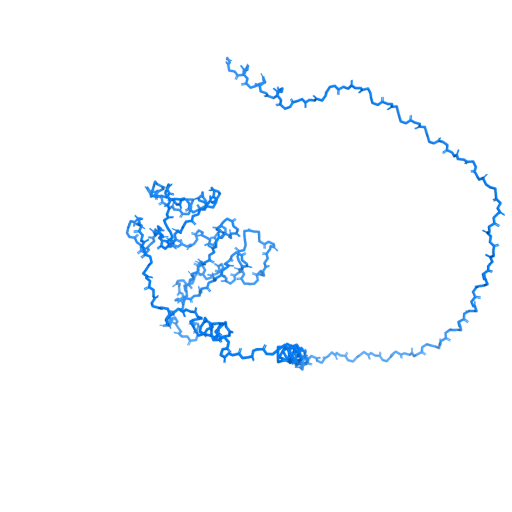1.00 76.25 101 SER A N 1
ATOM 759 C CA . SER A 1 101 ? -5.370 15.151 6.112 1.00 76.25 101 SER A CA 1
ATOM 760 C C . SER A 1 101 ? -6.634 15.257 6.975 1.00 76.25 101 SER A C 1
ATOM 762 O O . SER A 1 101 ? -6.537 15.210 8.200 1.00 76.25 101 SER A O 1
ATOM 764 N N . SER A 1 102 ? -7.819 15.371 6.363 1.00 81.38 102 SER A N 1
ATOM 765 C CA . SER A 1 102 ? -9.104 15.561 7.049 1.00 81.38 102 SER A CA 1
ATOM 766 C C . SER A 1 102 ? -9.985 14.306 7.103 1.00 81.38 102 SER A C 1
ATOM 768 O O . SER A 1 102 ? -11.062 14.350 7.699 1.00 81.38 102 SER A O 1
ATOM 770 N N . ILE A 1 103 ? -9.524 13.178 6.549 1.00 85.56 103 ILE A N 1
ATOM 771 C CA . ILE A 1 103 ? -10.180 11.862 6.652 1.00 85.56 103 ILE A CA 1
ATOM 772 C C . ILE A 1 103 ? -10.387 11.493 8.127 1.00 85.56 103 ILE A C 1
ATOM 774 O O . ILE A 1 103 ? -9.462 11.630 8.934 1.00 85.56 103 ILE A O 1
ATOM 778 N N . ALA A 1 104 ? -11.580 11.034 8.516 1.00 86.50 104 ALA A N 1
ATOM 779 C CA . ALA A 1 104 ? -11.841 10.593 9.886 1.00 86.50 104 ALA A CA 1
ATOM 780 C C . ALA A 1 104 ? -11.249 9.200 10.167 1.00 86.50 104 ALA A C 1
ATOM 782 O O . ALA A 1 104 ? -10.851 8.462 9.267 1.00 86.50 104 ALA A O 1
ATOM 783 N N . ASN A 1 105 ? -11.193 8.806 11.440 1.00 87.44 105 ASN A N 1
ATOM 784 C CA . ASN A 1 105 ? -10.839 7.425 11.766 1.00 87.44 105 ASN A CA 1
ATOM 785 C C . ASN A 1 105 ? -11.835 6.471 11.095 1.00 87.44 105 ASN A C 1
ATOM 787 O O . ASN A 1 105 ? -13.031 6.753 11.076 1.00 87.44 105 ASN A O 1
ATOM 791 N N . ARG A 1 106 ? -11.332 5.335 10.593 1.00 88.19 106 ARG A N 1
ATOM 792 C CA . ARG A 1 106 ? -12.095 4.326 9.831 1.00 88.19 106 ARG A CA 1
ATOM 793 C C . ARG A 1 106 ? -12.581 4.774 8.455 1.00 88.19 106 ARG A C 1
ATOM 795 O O . ARG A 1 106 ? -13.346 4.050 7.825 1.00 88.19 106 ARG A O 1
ATOM 802 N N . GLU A 1 107 ? -12.128 5.917 7.972 1.00 91.75 107 GLU A N 1
ATOM 803 C CA . GLU A 1 107 ? -12.385 6.335 6.604 1.00 91.75 107 GLU A CA 1
ATOM 804 C C . GLU A 1 107 ? -11.146 6.134 5.736 1.00 91.75 107 GLU A C 1
ATOM 806 O O . GLU A 1 107 ? -10.006 6.195 6.207 1.00 91.75 107 GLU A O 1
ATOM 811 N N . ALA A 1 108 ? -11.387 5.895 4.454 1.00 91.56 108 ALA A N 1
ATOM 812 C CA . ALA A 1 108 ? -10.358 5.853 3.432 1.00 91.56 108 ALA A CA 1
ATOM 813 C C . ALA A 1 108 ? -10.880 6.473 2.140 1.00 91.56 108 ALA A C 1
ATOM 815 O O . ALA A 1 108 ? -12.078 6.447 1.854 1.00 91.56 108 ALA A O 1
ATOM 816 N N . ILE A 1 109 ? -9.970 7.008 1.340 1.00 89.19 109 ILE A N 1
ATOM 817 C CA . ILE A 1 109 ? -10.225 7.322 -0.059 1.00 89.19 109 ILE A CA 1
ATOM 818 C C . ILE A 1 109 ? -9.685 6.155 -0.873 1.00 89.19 109 ILE A C 1
ATOM 820 O O . ILE A 1 109 ? -8.491 5.862 -0.815 1.00 89.19 109 ILE A O 1
ATOM 824 N N . ALA A 1 110 ? -10.560 5.487 -1.618 1.00 90.12 110 ALA A N 1
ATOM 825 C CA . ALA A 1 110 ? -10.148 4.466 -2.567 1.00 90.12 110 ALA A CA 1
ATOM 826 C C . ALA A 1 110 ? -10.069 5.045 -3.970 1.00 90.12 110 ALA A C 1
ATOM 828 O O . ALA A 1 110 ? -10.920 5.841 -4.372 1.00 90.12 110 ALA A O 1
ATOM 829 N N . PHE A 1 111 ? -9.060 4.613 -4.713 1.00 87.69 111 PHE A N 1
ATOM 830 C CA . PHE A 1 111 ? -8.859 4.947 -6.115 1.00 87.69 111 PHE A CA 1
ATOM 831 C C . PHE A 1 111 ? -8.064 3.840 -6.815 1.00 87.69 111 PHE A C 1
ATOM 833 O O . PHE A 1 111 ? -7.445 2.990 -6.167 1.00 87.69 111 PHE A O 1
ATOM 840 N N . GLY A 1 112 ? -8.069 3.873 -8.146 1.00 87.06 112 GLY A N 1
ATOM 841 C CA . GLY A 1 112 ? -7.415 2.876 -8.988 1.00 87.06 112 GLY A CA 1
ATOM 842 C C . GLY A 1 112 ? -8.405 1.890 -9.608 1.00 87.06 112 GLY A C 1
ATOM 843 O O . GLY A 1 112 ? -9.605 2.129 -9.608 1.00 87.06 112 GLY A O 1
ATOM 844 N N . GLU A 1 113 ? -7.911 0.780 -10.150 1.00 88.56 113 GLU A N 1
ATOM 845 C CA . GLU A 1 113 ? -8.688 -0.147 -10.989 1.00 88.56 113 GLU A CA 1
ATOM 846 C C . GLU A 1 113 ? -9.889 -0.803 -10.283 1.00 88.56 113 GLU A C 1
ATOM 848 O O . GLU A 1 113 ? -10.844 -1.195 -10.951 1.00 88.56 113 GLU A O 1
ATOM 853 N N . ALA A 1 114 ? -9.876 -0.920 -8.950 1.00 88.75 114 ALA A N 1
ATOM 854 C CA . ALA A 1 114 ? -10.985 -1.513 -8.202 1.00 88.75 114 ALA A CA 1
ATOM 855 C C . ALA A 1 114 ? -12.214 -0.595 -8.064 1.00 88.75 114 ALA A C 1
ATOM 857 O O . ALA A 1 114 ? -13.275 -1.073 -7.664 1.00 88.75 114 ALA A O 1
ATOM 858 N N . VAL A 1 115 ? -12.093 0.707 -8.360 1.00 87.44 115 VAL A N 1
ATOM 859 C CA . VAL A 1 115 ? -13.194 1.675 -8.234 1.00 87.44 115 VAL A CA 1
ATOM 860 C C . VAL A 1 115 ? -13.298 2.565 -9.480 1.00 87.44 115 VAL A C 1
ATOM 862 O O . VAL A 1 115 ? -12.292 3.076 -9.960 1.00 87.44 115 VAL A O 1
ATOM 865 N N . PRO A 1 116 ? -14.507 2.804 -10.023 1.00 83.38 116 PRO A N 1
ATOM 866 C CA . PRO A 1 116 ? -14.671 3.552 -11.275 1.00 83.38 116 PRO A CA 1
ATOM 867 C C . PRO A 1 116 ? -14.304 5.035 -11.141 1.00 83.38 116 PRO A C 1
ATOM 869 O O . PRO A 1 116 ? -13.866 5.666 -12.100 1.00 83.38 116 PRO A O 1
ATOM 872 N N . THR A 1 117 ? -14.490 5.598 -9.950 1.00 84.38 117 THR A N 1
ATOM 873 C CA . THR A 1 117 ? -14.112 6.963 -9.592 1.00 84.38 117 THR A CA 1
ATOM 874 C C . THR A 1 117 ? -13.568 6.970 -8.165 1.00 84.38 117 THR A C 1
ATOM 876 O O . THR A 1 117 ? -14.001 6.149 -7.348 1.00 84.38 117 THR A O 1
ATOM 879 N N . PRO A 1 118 ? -12.632 7.880 -7.831 1.00 85.19 118 PRO A N 1
ATOM 880 C CA . PRO A 1 118 ? -12.179 8.031 -6.459 1.00 85.19 118 PRO A CA 1
ATOM 881 C C . PRO A 1 118 ? -13.358 8.325 -5.543 1.00 85.19 118 PRO A C 1
ATOM 883 O O . PRO A 1 118 ? -14.138 9.245 -5.800 1.00 85.19 118 PRO A O 1
ATOM 886 N N . MET A 1 119 ? -13.472 7.561 -4.465 1.00 86.25 119 MET A N 1
ATOM 887 C CA . MET A 1 119 ? -14.575 7.699 -3.524 1.00 86.25 119 MET A CA 1
ATOM 888 C C . MET A 1 119 ? -14.096 7.538 -2.092 1.00 86.25 119 MET A C 1
ATOM 890 O O . MET A 1 119 ? -13.183 6.765 -1.794 1.00 86.25 119 MET A O 1
ATOM 894 N N . ARG A 1 120 ? -14.743 8.279 -1.195 1.00 88.62 120 ARG A N 1
ATOM 895 C CA . ARG A 1 120 ? -14.575 8.112 0.243 1.00 88.62 120 ARG A CA 1
ATOM 896 C C . ARG A 1 120 ? -15.447 6.952 0.706 1.00 88.62 120 ARG A C 1
ATOM 898 O O . ARG A 1 120 ? -16.639 6.918 0.420 1.00 88.62 120 ARG A O 1
ATOM 905 N N . MET A 1 121 ? -14.841 6.033 1.440 1.00 90.69 121 MET A N 1
ATOM 906 C CA . MET A 1 121 ? -15.487 4.874 2.041 1.00 90.69 121 MET A CA 1
ATOM 907 C C . MET A 1 121 ? -15.241 4.843 3.544 1.00 90.69 121 MET A C 1
ATOM 909 O O . MET A 1 121 ? -14.288 5.442 4.047 1.00 90.69 121 MET A O 1
ATOM 913 N N . MET A 1 122 ? -16.108 4.127 4.248 1.00 92.94 122 MET A N 1
ATOM 914 C CA . MET A 1 122 ? -16.002 3.883 5.678 1.00 92.94 122 MET A CA 1
ATOM 915 C C . MET A 1 122 ? -15.909 2.379 5.910 1.00 92.94 122 MET A C 1
ATOM 917 O O . MET A 1 122 ? -16.721 1.621 5.385 1.00 92.94 122 MET A O 1
ATOM 921 N N . PHE A 1 123 ? -14.924 1.952 6.693 1.00 91.06 123 PHE A N 1
ATOM 922 C CA . PHE A 1 123 ? -14.798 0.557 7.090 1.00 91.06 123 PHE A CA 1
ATOM 923 C C . PHE A 1 123 ? -15.878 0.206 8.107 1.00 91.06 123 PHE A C 1
ATOM 925 O O . PHE A 1 123 ? -16.048 0.910 9.108 1.00 91.06 123 PHE A O 1
ATOM 932 N N . GLU A 1 124 ? -16.586 -0.893 7.868 1.00 90.44 124 GLU A N 1
ATOM 933 C CA . GLU A 1 124 ? -17.600 -1.413 8.779 1.00 90.44 124 GLU A CA 1
ATOM 934 C C . GLU A 1 124 ? -16.963 -1.907 10.087 1.00 90.44 124 GLU A C 1
ATOM 936 O O . GLU A 1 124 ? -15.788 -2.278 10.133 1.00 90.44 124 GLU A O 1
ATOM 941 N N . THR A 1 125 ? -17.715 -1.842 11.187 1.00 86.00 125 THR A N 1
ATOM 942 C CA . THR A 1 125 ? -17.220 -2.321 12.483 1.00 86.00 125 THR A CA 1
ATOM 943 C C . THR A 1 125 ? -17.553 -3.788 12.596 1.00 86.00 125 THR A C 1
ATOM 945 O O . THR A 1 125 ? -18.719 -4.158 12.500 1.00 86.00 125 THR A O 1
ATOM 948 N N . ILE A 1 126 ? -16.542 -4.608 12.842 1.00 88.31 126 ILE A N 1
ATOM 949 C CA . ILE A 1 126 ? -16.750 -6.020 13.128 1.00 88.31 126 ILE A CA 1
ATOM 950 C C . ILE A 1 126 ? -17.000 -6.166 14.633 1.00 88.31 126 ILE A C 1
ATOM 952 O O . ILE A 1 126 ? -16.405 -5.439 15.434 1.00 88.31 126 ILE A O 1
ATOM 956 N N . ALA A 1 127 ? -17.902 -7.074 15.011 1.00 86.88 127 ALA A N 1
ATOM 957 C CA . ALA A 1 127 ? -18.167 -7.381 16.411 1.00 86.88 127 ALA A CA 1
ATOM 958 C C . ALA A 1 127 ? -16.865 -7.808 17.132 1.00 86.88 127 ALA A C 1
ATOM 960 O O . ALA A 1 127 ? -16.037 -8.483 16.506 1.00 86.88 127 ALA A O 1
ATOM 961 N N . PRO A 1 128 ? -16.649 -7.413 18.403 1.00 81.44 128 PRO A N 1
ATOM 962 C CA . PRO A 1 128 ? -15.397 -7.658 19.126 1.00 81.44 128 PRO A CA 1
ATOM 963 C C . PRO A 1 128 ? -14.924 -9.116 19.102 1.00 81.44 128 PRO A C 1
ATOM 965 O O . PRO A 1 128 ? -13.731 -9.375 18.987 1.00 81.44 128 PRO A O 1
ATOM 968 N N . GLU A 1 129 ? -15.857 -10.063 19.145 1.00 84.31 129 GLU A N 1
ATOM 969 C CA . GLU A 1 129 ? -15.632 -11.509 19.088 1.00 84.31 129 GLU A CA 1
ATOM 970 C C . GLU A 1 129 ? -14.991 -11.999 17.781 1.00 84.31 129 GLU A C 1
ATOM 972 O O . GLU A 1 129 ? -14.361 -13.055 17.756 1.00 84.31 129 GLU A O 1
ATOM 977 N N . HIS A 1 130 ? -15.111 -11.228 16.703 1.00 83.75 130 HIS A N 1
ATOM 978 C CA . HIS A 1 130 ? -14.563 -11.554 15.389 1.00 83.75 130 HIS A CA 1
ATOM 979 C C . HIS A 1 130 ? -13.266 -10.793 15.082 1.00 83.75 130 HIS A C 1
ATOM 981 O O . HIS A 1 130 ? -12.701 -10.960 13.999 1.00 83.75 130 HIS A O 1
ATOM 987 N N . LEU A 1 131 ? -12.782 -9.944 15.997 1.00 83.00 131 LEU A N 1
ATOM 988 C CA . LEU A 1 131 ? -11.525 -9.234 15.788 1.00 83.00 131 LEU A CA 1
ATOM 989 C C . LEU A 1 131 ? -10.337 -10.213 15.801 1.00 83.00 131 LEU A C 1
ATOM 991 O O . LEU A 1 131 ? -10.285 -11.128 16.633 1.00 83.00 131 LEU A O 1
ATOM 995 N N . PRO A 1 132 ? -9.329 -10.009 14.933 1.00 69.62 132 PRO A N 1
ATOM 996 C CA . PRO A 1 132 ? -8.058 -10.705 15.061 1.00 69.62 132 PRO A CA 1
ATOM 997 C C . PRO A 1 132 ? -7.498 -10.435 16.463 1.00 69.62 132 PRO A C 1
ATOM 999 O O . PRO A 1 132 ? -7.380 -9.281 16.864 1.00 69.62 132 PRO A O 1
ATOM 1002 N N . ALA A 1 133 ? -7.184 -11.496 17.209 1.00 72.94 133 ALA A N 1
ATOM 1003 C CA . ALA A 1 133 ? -6.772 -11.451 18.618 1.00 72.94 133 ALA A CA 1
ATOM 1004 C C . ALA A 1 133 ? -7.877 -11.203 19.672 1.00 72.94 133 ALA A C 1
ATOM 1006 O O . ALA A 1 133 ? -7.540 -11.000 20.836 1.00 72.94 133 ALA A O 1
ATOM 1007 N N . ALA A 1 134 ? -9.168 -11.344 19.342 1.00 72.44 134 ALA A N 1
ATOM 1008 C CA . ALA A 1 134 ? -10.260 -11.295 20.331 1.00 72.44 134 ALA A CA 1
ATOM 1009 C C . ALA A 1 134 ? -10.015 -12.212 21.551 1.00 72.44 134 ALA A C 1
ATOM 1011 O O . ALA A 1 134 ? -10.239 -11.826 22.697 1.00 72.44 134 ALA A O 1
ATOM 1012 N N . HIS A 1 135 ? -9.453 -13.402 21.312 1.00 67.50 135 HIS A N 1
ATOM 1013 C CA . HIS A 1 135 ? -9.061 -14.346 22.361 1.00 67.50 135 HIS A CA 1
ATOM 1014 C C . HIS A 1 135 ? -7.943 -13.812 23.281 1.00 67.50 135 HIS A C 1
ATOM 1016 O O . HIS A 1 135 ? -7.957 -14.085 24.478 1.00 67.50 135 HIS A O 1
ATOM 1022 N N . MET A 1 136 ? -6.998 -13.024 22.754 1.00 68.69 136 MET A N 1
ATOM 1023 C CA . MET A 1 136 ? -5.931 -12.386 23.541 1.00 68.69 136 MET A CA 1
ATOM 1024 C C . MET A 1 136 ? -6.487 -11.251 24.401 1.00 68.69 136 MET A C 1
ATOM 1026 O O . MET A 1 136 ? -6.066 -11.088 25.545 1.00 68.69 136 MET A O 1
ATOM 1030 N N . THR A 1 137 ? -7.452 -10.488 23.877 1.00 67.00 137 THR A N 1
ATOM 1031 C CA . THR A 1 137 ? -8.153 -9.440 24.630 1.00 67.00 137 THR A CA 1
ATOM 1032 C C . THR A 1 137 ? -8.930 -10.035 25.803 1.00 67.00 137 THR A C 1
ATOM 1034 O O . THR A 1 137 ? -8.764 -9.567 26.925 1.00 67.00 137 THR A O 1
ATOM 1037 N N . GLN A 1 138 ? -9.670 -11.129 25.582 1.00 68.31 138 GLN A N 1
ATOM 1038 C CA . GLN A 1 138 ? -10.361 -11.865 26.650 1.00 68.31 138 GLN A CA 1
ATOM 1039 C C . GLN A 1 138 ? -9.386 -12.383 27.718 1.00 68.31 138 GLN A C 1
ATOM 1041 O O . GLN A 1 138 ? -9.652 -12.270 28.912 1.00 68.31 138 GLN A O 1
ATOM 1046 N N . GLN A 1 139 ? -8.226 -12.906 27.307 1.00 67.00 139 GLN A N 1
ATOM 1047 C CA . GLN A 1 139 ? -7.186 -13.355 28.237 1.00 67.00 139 GLN A CA 1
ATOM 1048 C C . GLN A 1 139 ? -6.605 -12.197 29.059 1.00 67.00 139 GLN A C 1
ATOM 1050 O O . GLN A 1 139 ? -6.411 -12.335 30.264 1.00 67.00 139 GLN A O 1
ATOM 1055 N N . GLN A 1 140 ? -6.347 -11.043 28.438 1.00 69.19 140 GLN A N 1
ATOM 1056 C CA . GLN A 1 140 ? -5.883 -9.848 29.150 1.00 69.19 140 GLN A CA 1
ATOM 1057 C C . GLN A 1 140 ? -6.938 -9.300 30.116 1.00 69.19 140 GLN A C 1
ATOM 1059 O O . GLN A 1 140 ? -6.581 -8.856 31.206 1.00 69.19 140 GLN A O 1
ATOM 1064 N N . GLU A 1 141 ? -8.218 -9.337 29.751 1.00 70.12 141 GLU A N 1
ATOM 1065 C CA . GLU A 1 141 ? -9.322 -8.945 30.632 1.00 70.12 141 GLU A CA 1
ATOM 1066 C C . GLU A 1 141 ? -9.477 -9.907 31.810 1.00 70.12 141 GLU A C 1
ATOM 1068 O O . GLU A 1 141 ? -9.593 -9.444 32.939 1.00 70.12 141 GLU A O 1
ATOM 1073 N N . ALA A 1 142 ? -9.364 -11.220 31.599 1.00 66.44 142 ALA A N 1
ATOM 1074 C CA . ALA A 1 142 ? -9.377 -12.206 32.682 1.00 66.44 142 ALA A CA 1
ATOM 1075 C C . ALA A 1 142 ? -8.204 -12.014 33.663 1.00 66.44 142 ALA A C 1
ATOM 1077 O O . ALA A 1 142 ? -8.358 -12.194 34.872 1.00 66.44 142 ALA A O 1
ATOM 1078 N N . VAL A 1 143 ? -7.028 -11.612 33.167 1.00 68.38 143 VAL A N 1
ATOM 1079 C CA . VAL A 1 143 ? -5.874 -11.261 34.014 1.00 68.38 143 VAL A CA 1
ATOM 1080 C C . VAL A 1 143 ? -6.136 -9.959 34.781 1.00 68.38 143 VAL A C 1
ATOM 1082 O O . VAL A 1 143 ? -5.827 -9.872 35.967 1.00 68.38 143 VAL A O 1
ATOM 1085 N N . ARG A 1 144 ? -6.732 -8.945 34.136 1.00 66.88 144 ARG A N 1
ATOM 1086 C CA . ARG A 1 144 ? -7.061 -7.648 34.760 1.00 66.88 144 ARG A CA 1
ATOM 1087 C C . ARG A 1 144 ? -8.174 -7.741 35.802 1.00 66.88 144 ARG A C 1
ATOM 1089 O O . ARG A 1 144 ? -8.107 -7.037 36.804 1.00 66.88 144 ARG A O 1
ATOM 1096 N N . SER A 1 145 ? -9.158 -8.605 35.583 1.00 74.62 145 SER A N 1
ATOM 1097 C CA . SER A 1 145 ? -10.272 -8.856 36.504 1.00 74.62 145 SER A CA 1
ATOM 1098 C C . SER A 1 145 ? -9.864 -9.690 37.726 1.00 74.62 145 SER A C 1
ATOM 1100 O O . SER A 1 145 ? -10.673 -9.880 38.626 1.00 74.62 145 SER A O 1
ATOM 1102 N N . GLY A 1 146 ? -8.612 -10.166 37.790 1.00 65.62 146 GLY A N 1
ATOM 1103 C CA . GLY A 1 146 ? -8.099 -10.982 38.896 1.00 65.62 146 GLY A CA 1
ATOM 1104 C C . GLY A 1 146 ? -8.471 -12.465 38.815 1.00 65.62 146 GLY A C 1
ATOM 1105 O O . GLY A 1 146 ? -8.044 -13.239 39.667 1.00 65.62 146 GLY A O 1
ATOM 1106 N N . ASP A 1 147 ? -9.190 -12.876 37.768 1.00 60.81 147 ASP A N 1
ATOM 1107 C CA . ASP A 1 147 ? -9.599 -14.267 37.534 1.00 60.81 147 ASP A CA 1
ATOM 1108 C C . ASP A 1 147 ? -8.444 -15.156 37.050 1.00 60.81 147 ASP A C 1
ATOM 1110 O O . ASP A 1 147 ? -8.543 -16.382 37.060 1.00 60.81 147 ASP A O 1
ATOM 1114 N N . SER A 1 148 ? -7.316 -14.560 36.648 1.00 63.47 148 SER A N 1
ATOM 1115 C CA . SER A 1 148 ? -6.116 -15.304 36.248 1.00 63.47 148 SER A CA 1
ATOM 1116 C C . SER A 1 148 ? -4.902 -14.866 37.064 1.00 63.47 148 SER A C 1
ATOM 1118 O O . SER A 1 148 ? -4.367 -13.774 36.874 1.00 63.47 148 SER A O 1
ATOM 1120 N N . HIS A 1 149 ? -4.419 -15.741 37.948 1.00 62.59 149 HIS A N 1
ATOM 1121 C CA . HIS A 1 149 ? -3.189 -15.502 38.700 1.00 62.59 149 HIS A CA 1
ATOM 1122 C C . HIS A 1 149 ? -1.966 -15.757 37.808 1.00 62.59 149 HIS A C 1
ATOM 1124 O O . HIS A 1 149 ? -1.541 -16.896 37.607 1.00 62.59 149 HIS A O 1
ATOM 1130 N N . VAL A 1 150 ? -1.388 -14.693 37.248 1.00 67.75 150 VAL A N 1
ATOM 1131 C CA . VAL A 1 150 ? -0.142 -14.783 36.477 1.00 67.75 150 VAL A CA 1
ATOM 1132 C C . VAL A 1 150 ? 1.046 -14.655 37.431 1.00 67.75 150 VAL A C 1
ATOM 1134 O O . VAL A 1 150 ? 1.393 -13.562 37.870 1.00 67.75 150 VAL A O 1
ATOM 1137 N N . SER A 1 151 ? 1.685 -15.781 37.753 1.00 77.00 151 SER A N 1
ATOM 1138 C CA . SER A 1 151 ? 2.876 -15.812 38.613 1.00 77.00 151 SER A CA 1
ATOM 1139 C C . SER A 1 151 ? 4.155 -15.506 37.825 1.00 77.00 151 SER A C 1
ATOM 1141 O O . SER A 1 151 ? 4.388 -16.082 36.759 1.00 77.00 151 SER A O 1
ATOM 1143 N N . LEU A 1 152 ? 5.039 -14.668 38.379 1.00 76.62 152 LEU A N 1
ATOM 1144 C CA . LEU A 1 152 ? 6.345 -14.341 37.781 1.00 76.62 152 LEU A CA 1
ATOM 1145 C C . LEU A 1 152 ? 7.218 -15.581 37.536 1.00 76.62 152 LEU A C 1
ATOM 1147 O O . LEU A 1 152 ? 7.867 -15.669 36.495 1.00 76.62 152 LEU A O 1
ATOM 1151 N N . ASP A 1 153 ? 7.177 -16.571 38.430 1.00 80.31 153 ASP A N 1
ATOM 1152 C CA . ASP A 1 153 ? 7.901 -17.838 38.257 1.00 80.31 153 ASP A CA 1
ATOM 1153 C C . ASP A 1 153 ? 7.440 -18.613 37.019 1.00 80.31 153 ASP A C 1
ATOM 1155 O O . ASP A 1 153 ? 8.247 -19.219 36.314 1.00 80.31 153 ASP A O 1
ATOM 1159 N N . MET A 1 154 ? 6.143 -18.557 36.705 1.00 79.44 154 MET A N 1
ATOM 1160 C CA . MET A 1 154 ? 5.591 -19.202 35.516 1.00 79.44 154 MET A CA 1
ATOM 1161 C C . MET A 1 154 ? 6.092 -18.519 34.239 1.00 79.44 154 MET A C 1
ATOM 1163 O O . MET A 1 154 ? 6.465 -19.199 33.282 1.00 79.44 154 MET A O 1
ATOM 1167 N N . ILE A 1 155 ? 6.147 -17.182 34.235 1.00 82.56 155 ILE A N 1
ATOM 1168 C CA . ILE A 1 155 ? 6.695 -16.404 33.116 1.00 82.56 155 ILE A CA 1
ATOM 1169 C C . ILE A 1 155 ? 8.185 -16.712 32.943 1.00 82.56 155 ILE A C 1
ATOM 1171 O O . ILE A 1 155 ? 8.614 -17.029 31.835 1.00 82.56 155 ILE A O 1
ATOM 1175 N N . LEU A 1 156 ? 8.970 -16.675 34.025 1.00 82.75 156 LEU A N 1
ATOM 1176 C CA . LEU A 1 156 ? 10.410 -16.946 33.988 1.00 82.75 156 LEU A CA 1
ATOM 1177 C C . LEU A 1 156 ? 10.711 -18.360 33.488 1.00 82.75 156 LEU A C 1
ATOM 1179 O O . LEU A 1 156 ? 11.597 -18.538 32.652 1.00 82.75 156 LEU A O 1
ATOM 1183 N N . ASN A 1 157 ? 9.954 -19.358 33.944 1.00 82.69 157 ASN A N 1
ATOM 1184 C CA . ASN A 1 157 ? 10.111 -20.732 33.477 1.00 82.69 157 ASN A CA 1
ATOM 1185 C C . ASN A 1 157 ? 9.742 -20.878 31.996 1.00 82.69 157 ASN A C 1
ATOM 1187 O O . ASN A 1 157 ? 10.472 -21.537 31.258 1.00 82.69 157 ASN A O 1
ATOM 1191 N N . ARG A 1 158 ? 8.684 -20.205 31.524 1.00 82.88 158 ARG A N 1
ATOM 1192 C CA . ARG A 1 158 ? 8.311 -20.202 30.101 1.00 82.88 158 ARG A CA 1
ATOM 1193 C C . ARG A 1 158 ? 9.369 -19.526 29.223 1.00 82.88 158 ARG A C 1
ATOM 1195 O O . ARG A 1 158 ? 9.737 -20.080 28.194 1.00 82.88 158 ARG A O 1
ATOM 1202 N N . VAL A 1 159 ? 9.893 -18.369 29.631 1.00 82.06 159 VAL A N 1
ATOM 1203 C CA . VAL A 1 159 ? 10.957 -17.655 28.895 1.00 82.06 159 VAL A CA 1
ATOM 1204 C C . VAL A 1 159 ? 12.226 -18.504 28.817 1.00 82.06 159 VAL A C 1
ATOM 1206 O O . VAL A 1 159 ? 12.830 -18.621 27.754 1.00 82.06 159 VAL A O 1
ATOM 1209 N N . ARG A 1 160 ? 12.607 -19.160 29.920 1.00 82.50 160 ARG A N 1
ATOM 1210 C CA . ARG A 1 160 ? 13.756 -20.079 29.941 1.00 82.50 160 ARG A CA 1
ATOM 1211 C C . ARG A 1 160 ? 13.561 -21.277 29.009 1.00 82.50 160 ARG A C 1
ATOM 1213 O O . ARG A 1 160 ? 14.514 -21.671 28.347 1.00 82.50 160 ARG A O 1
ATOM 1220 N N . GLN A 1 161 ? 12.350 -21.827 28.926 1.00 80.06 161 GLN A N 1
ATOM 1221 C CA . GLN A 1 161 ? 12.030 -22.940 28.025 1.00 80.06 161 GLN A CA 1
ATOM 1222 C C . GLN A 1 161 ? 12.061 -22.534 26.547 1.00 80.06 161 GLN A C 1
ATOM 1224 O O . GLN A 1 161 ? 12.595 -23.281 25.734 1.00 80.06 161 GLN A O 1
ATOM 1229 N N . LEU A 1 162 ? 11.545 -21.351 26.202 1.00 74.81 162 LEU A N 1
ATOM 1230 C CA . LEU A 1 162 ? 11.611 -20.829 24.832 1.00 74.81 162 LEU A CA 1
ATOM 1231 C C . LEU A 1 162 ? 13.063 -20.593 24.394 1.00 74.81 162 LEU A C 1
ATOM 1233 O O . LEU A 1 162 ? 13.461 -21.042 23.325 1.00 74.81 162 LEU A O 1
ATOM 1237 N N . ASN A 1 163 ? 13.885 -20.004 25.265 1.00 73.00 163 ASN A N 1
ATOM 1238 C CA . ASN A 1 163 ? 15.308 -19.800 24.981 1.00 73.00 163 ASN A CA 1
ATOM 1239 C C . ASN A 1 163 ? 16.082 -21.129 24.847 1.00 73.00 163 ASN A C 1
ATOM 1241 O O . ASN A 1 163 ? 17.020 -21.225 24.059 1.00 73.00 163 ASN A O 1
ATOM 1245 N N . ALA A 1 164 ? 15.694 -22.169 25.595 1.00 73.12 164 ALA A N 1
ATOM 1246 C CA . ALA A 1 164 ? 16.277 -23.506 25.463 1.00 73.12 164 ALA A CA 1
ATOM 1247 C C . ALA A 1 164 ? 15.849 -24.209 24.156 1.00 73.12 164 ALA A C 1
ATOM 1249 O O . ALA A 1 164 ? 16.650 -24.911 23.534 1.00 73.12 164 ALA A O 1
ATOM 1250 N N . ALA A 1 165 ? 14.615 -23.990 23.697 1.00 65.06 165 ALA A N 1
ATOM 1251 C CA . ALA A 1 165 ? 14.136 -24.497 22.411 1.00 65.06 165 ALA A CA 1
ATOM 1252 C C . ALA A 1 165 ? 14.872 -23.843 21.222 1.00 65.06 165 ALA A C 1
ATOM 1254 O O . ALA A 1 165 ? 15.286 -24.533 20.293 1.00 65.06 165 ALA A O 1
ATOM 1255 N N . ASP A 1 166 ? 15.157 -22.540 21.282 1.00 57.69 166 ASP A N 1
ATOM 1256 C CA . ASP A 1 166 ? 15.960 -21.869 20.246 1.00 57.69 166 ASP A CA 1
ATOM 1257 C C . ASP A 1 166 ? 17.402 -22.407 20.177 1.00 57.69 166 ASP A C 1
ATOM 1259 O O . ASP A 1 166 ? 17.967 -22.566 19.090 1.00 57.69 166 ASP A O 1
ATOM 1263 N N . SER A 1 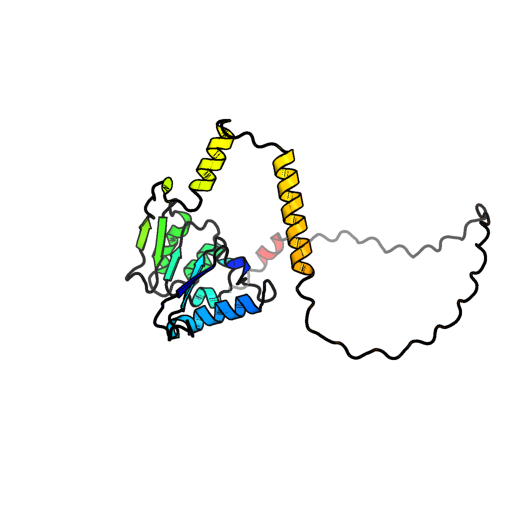167 ? 17.985 -22.793 21.318 1.00 56.66 167 SER A N 1
ATOM 1264 C CA . SER A 1 167 ? 19.324 -23.398 21.341 1.00 56.66 167 SER A CA 1
ATOM 1265 C C . SER A 1 167 ? 19.386 -24.796 20.706 1.00 56.66 167 SER A C 1
ATOM 1267 O O . SER A 1 167 ? 20.387 -25.135 20.082 1.00 56.66 167 SER A O 1
ATOM 1269 N N . THR A 1 168 ? 18.300 -25.576 20.759 1.00 52.56 168 THR A N 1
ATOM 1270 C CA . THR A 1 168 ? 18.242 -26.926 20.160 1.00 52.56 168 THR A CA 1
ATOM 1271 C C . THR A 1 168 ? 17.963 -26.900 18.655 1.00 52.56 168 THR A C 1
ATOM 1273 O O . THR A 1 168 ? 18.404 -27.789 17.926 1.00 52.56 168 THR A O 1
ATOM 1276 N N . THR A 1 169 ? 17.328 -25.843 18.141 1.00 45.56 169 THR A N 1
ATOM 1277 C CA . THR A 1 169 ? 17.124 -25.665 16.690 1.00 45.56 169 THR A CA 1
ATOM 1278 C C . THR A 1 169 ? 18.414 -25.293 15.945 1.00 45.56 169 THR A C 1
ATOM 1280 O O . THR A 1 169 ? 18.523 -25.521 14.741 1.00 45.56 169 THR A O 1
ATOM 1283 N N . THR A 1 170 ? 19.424 -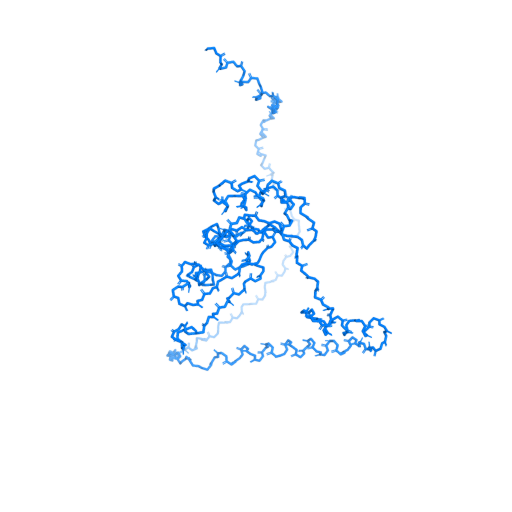24.774 16.653 1.00 44.59 170 THR A N 1
ATOM 1284 C CA . THR A 1 170 ? 20.713 -24.382 16.055 1.00 44.59 170 THR A CA 1
ATOM 1285 C C . THR A 1 170 ? 21.650 -25.584 15.836 1.00 44.59 170 THR A C 1
ATOM 1287 O O . THR A 1 170 ? 22.511 -25.544 14.959 1.00 44.59 170 THR A O 1
ATOM 1290 N N . GLU A 1 171 ? 21.459 -26.695 16.557 1.00 41.75 171 GLU A N 1
ATOM 1291 C CA . GLU A 1 171 ? 22.337 -27.874 16.460 1.00 41.75 171 GLU A CA 1
ATOM 1292 C C . GLU A 1 171 ? 21.943 -28.858 15.338 1.00 41.75 171 GLU A C 1
ATOM 1294 O O . GLU A 1 171 ? 22.796 -29.580 14.817 1.00 41.75 171 GLU A O 1
ATOM 1299 N N . HIS A 1 172 ? 20.692 -28.838 14.860 1.00 35.00 172 HIS A N 1
ATOM 1300 C CA . HIS A 1 172 ? 20.229 -29.753 13.803 1.00 35.00 172 HIS A CA 1
ATOM 1301 C C . HIS A 1 172 ? 20.496 -29.288 12.358 1.00 35.00 172 HIS A C 1
ATOM 1303 O O . HIS A 1 172 ? 20.223 -30.034 11.420 1.00 35.00 172 HIS A O 1
ATOM 1309 N N . ALA A 1 173 ? 21.105 -28.115 12.151 1.00 36.59 173 ALA A N 1
ATOM 1310 C CA . ALA A 1 173 ? 21.501 -27.627 10.822 1.00 36.59 173 ALA A CA 1
ATOM 1311 C C . ALA A 1 173 ? 22.924 -28.051 10.385 1.00 36.59 173 ALA A C 1
ATOM 1313 O O . ALA A 1 173 ? 23.449 -27.518 9.409 1.00 36.59 173 ALA A O 1
ATOM 1314 N N . SER A 1 174 ? 23.562 -29.004 11.079 1.00 38.97 174 SER A N 1
ATOM 1315 C CA . SER A 1 174 ? 24.930 -29.467 10.768 1.00 38.97 174 SER A CA 1
ATOM 1316 C C . SER A 1 174 ? 25.047 -30.954 10.397 1.00 38.97 174 SER A C 1
ATOM 1318 O O . SER A 1 174 ? 26.129 -31.530 10.459 1.00 38.97 174 SER A O 1
ATOM 1320 N N . ALA A 1 175 ? 23.966 -31.590 9.941 1.00 43.81 175 ALA A N 1
ATOM 1321 C CA . ALA A 1 175 ? 24.035 -32.924 9.341 1.00 43.81 175 ALA A CA 1
ATOM 1322 C C . ALA A 1 175 ? 24.049 -32.825 7.805 1.00 43.81 175 ALA A C 1
ATOM 1324 O O . ALA A 1 175 ? 22.999 -32.859 7.169 1.00 43.81 175 ALA A O 1
ATOM 1325 N N . GLY A 1 176 ? 25.242 -32.702 7.205 1.00 41.88 176 GLY A N 1
ATOM 1326 C CA . GLY A 1 176 ? 25.403 -32.897 5.757 1.00 41.88 176 GLY A CA 1
ATOM 1327 C C . GLY A 1 176 ? 26.438 -32.039 5.026 1.00 41.88 176 GLY A C 1
ATOM 1328 O O . GLY A 1 176 ? 26.141 -31.553 3.941 1.00 41.88 176 GLY A O 1
ATOM 1329 N N . PHE A 1 177 ? 27.654 -31.870 5.552 1.00 36.78 177 PHE A N 1
ATOM 1330 C CA . PHE A 1 177 ? 28.798 -31.514 4.702 1.00 36.78 177 PHE A CA 1
ATOM 1331 C C . PHE A 1 177 ? 30.077 -32.174 5.225 1.00 36.78 177 PHE A C 1
ATOM 1333 O O . PHE A 1 177 ? 30.619 -31.786 6.257 1.00 36.78 177 PHE A O 1
ATOM 1340 N N . GLN A 1 178 ? 30.547 -33.202 4.518 1.00 38.91 178 GLN A N 1
ATOM 1341 C CA . GLN A 1 178 ? 31.809 -33.874 4.813 1.00 38.91 178 GLN A CA 1
ATOM 1342 C C . GLN A 1 178 ? 32.941 -33.063 4.164 1.00 38.91 178 GLN A C 1
ATOM 1344 O O . GLN A 1 178 ? 33.144 -33.110 2.952 1.00 38.91 178 GLN A O 1
ATOM 1349 N N . ALA A 1 179 ? 33.641 -32.262 4.967 1.00 38.56 179 ALA A N 1
ATOM 1350 C CA . ALA A 1 179 ? 34.860 -31.584 4.537 1.00 38.56 179 ALA A CA 1
ATOM 1351 C C . ALA A 1 179 ? 35.996 -32.615 4.346 1.00 38.56 179 ALA A C 1
ATOM 1353 O O . ALA A 1 179 ? 36.072 -33.565 5.129 1.00 38.56 179 ALA A O 1
ATOM 1354 N N . PRO A 1 180 ? 36.887 -32.455 3.349 1.00 40.34 180 PRO A N 1
ATOM 1355 C CA . PRO A 1 180 ? 38.007 -33.372 3.161 1.00 40.34 180 PRO A CA 1
ATOM 1356 C C . PRO A 1 180 ? 38.971 -33.315 4.357 1.00 40.34 180 PRO A C 1
ATOM 1358 O O . PRO A 1 180 ? 39.213 -32.243 4.921 1.00 40.34 180 PRO A O 1
ATOM 1361 N N . GLU A 1 181 ? 39.511 -34.476 4.742 1.00 44.69 181 GLU A N 1
ATOM 1362 C CA . GLU A 1 181 ? 40.446 -34.622 5.861 1.00 44.69 181 GLU A CA 1
ATOM 1363 C C . GLU A 1 181 ? 41.664 -33.701 5.700 1.00 44.69 181 GLU A C 1
ATOM 1365 O O . GLU A 1 181 ? 42.364 -33.713 4.686 1.00 44.69 181 GLU A O 1
ATOM 1370 N N . LYS A 1 182 ? 41.932 -32.894 6.733 1.00 41.41 182 LYS A N 1
ATOM 1371 C CA . LYS A 1 182 ? 43.164 -32.105 6.832 1.00 41.41 182 LYS A CA 1
ATOM 1372 C C . LYS A 1 182 ? 44.341 -33.053 7.107 1.00 41.41 182 LYS A C 1
ATOM 1374 O O . LYS A 1 182 ? 44.221 -33.887 8.005 1.00 41.41 182 LYS A O 1
ATOM 1379 N N . PRO A 1 183 ? 45.489 -32.915 6.420 1.00 41.09 183 PRO A N 1
ATOM 1380 C CA . PRO A 1 183 ? 46.654 -33.738 6.716 1.00 41.09 183 PRO A CA 1
ATOM 1381 C C . PRO A 1 183 ? 47.194 -33.427 8.120 1.00 41.09 183 PRO A C 1
ATOM 1383 O O . PRO A 1 183 ? 47.135 -32.289 8.592 1.00 41.09 183 PRO A O 1
ATOM 1386 N N . ALA A 1 184 ? 47.710 -34.464 8.783 1.00 45.19 184 ALA A N 1
ATOM 1387 C CA . ALA A 1 184 ? 48.174 -34.429 10.165 1.00 45.19 184 ALA A CA 1
ATOM 1388 C C . ALA A 1 184 ? 49.234 -33.337 10.409 1.00 45.19 184 ALA A C 1
ATOM 1390 O O . ALA A 1 184 ? 50.299 -33.324 9.789 1.00 45.19 184 ALA A O 1
ATOM 1391 N N . MET A 1 185 ? 48.959 -32.436 11.357 1.00 42.19 185 MET A N 1
ATOM 1392 C CA . MET A 1 185 ? 49.947 -31.492 11.879 1.00 42.19 185 MET A CA 1
ATOM 1393 C C . MET A 1 185 ? 50.949 -32.229 12.773 1.00 42.19 185 MET A C 1
ATOM 1395 O O . MET A 1 185 ? 50.584 -32.784 13.808 1.00 42.19 185 MET A O 1
ATOM 1399 N N . VAL A 1 186 ? 52.228 -32.174 12.403 1.00 50.62 186 VAL A N 1
ATOM 1400 C CA . VAL A 1 186 ? 53.352 -32.520 13.281 1.00 50.62 186 VAL A CA 1
ATOM 1401 C C . VAL A 1 186 ? 53.342 -31.561 14.478 1.00 50.62 186 VAL A C 1
ATOM 1403 O O . VAL A 1 186 ? 53.437 -30.345 14.301 1.00 50.62 186 VAL A O 1
ATOM 1406 N N . GLN A 1 187 ? 53.215 -32.090 15.699 1.00 50.12 187 GLN A N 1
ATOM 1407 C CA . GLN A 1 187 ? 53.329 -31.284 16.916 1.00 50.12 187 GLN A CA 1
ATOM 1408 C C . GLN A 1 187 ? 54.762 -30.763 17.056 1.00 50.12 187 GLN A C 1
ATOM 1410 O O . GLN A 1 187 ? 55.717 -31.525 17.202 1.00 50.12 187 GLN A O 1
ATOM 1415 N N . ARG A 1 188 ? 54.911 -29.441 17.008 1.00 42.59 188 ARG A N 1
ATOM 1416 C CA . ARG A 1 188 ? 56.170 -28.747 17.279 1.00 42.59 188 ARG A CA 1
ATOM 1417 C C . ARG A 1 188 ? 56.343 -28.625 18.804 1.00 42.59 188 ARG A C 1
ATOM 1419 O O . ARG A 1 188 ? 55.386 -28.217 19.463 1.00 42.59 188 ARG A O 1
ATOM 1426 N N . PRO A 1 189 ? 57.509 -28.967 19.381 1.00 51.72 189 PRO A N 1
ATOM 1427 C CA . PRO A 1 189 ? 57.695 -28.941 20.830 1.00 51.72 189 PRO A CA 1
ATOM 1428 C C . PRO A 1 189 ? 57.580 -27.514 21.387 1.00 51.72 189 PRO A C 1
ATOM 1430 O O . PRO A 1 189 ? 58.001 -26.547 20.746 1.00 51.72 189 PRO A O 1
ATOM 1433 N N . ALA A 1 190 ? 56.984 -27.402 22.577 1.00 57.41 190 ALA A N 1
ATOM 1434 C CA . ALA A 1 190 ? 56.720 -26.137 23.254 1.00 57.41 190 ALA A CA 1
ATOM 1435 C C . ALA A 1 190 ? 58.025 -25.403 23.609 1.00 57.41 190 ALA A C 1
ATOM 1437 O O . ALA A 1 190 ? 58.956 -25.996 24.153 1.00 57.41 190 ALA A O 1
ATOM 1438 N N . ALA A 1 191 ? 58.083 -24.104 23.309 1.00 55.44 191 ALA A N 1
ATOM 1439 C CA . ALA A 1 191 ? 59.191 -23.246 23.718 1.00 55.44 191 ALA A CA 1
ATOM 1440 C C . ALA A 1 191 ? 59.094 -22.917 25.225 1.00 55.44 191 ALA A C 1
ATOM 1442 O O . ALA A 1 191 ? 57.977 -22.763 25.728 1.00 55.44 191 ALA A O 1
ATOM 1443 N N . PRO A 1 192 ? 60.220 -22.779 25.954 1.00 54.72 192 PRO A N 1
ATOM 1444 C CA . PRO A 1 192 ? 60.194 -22.431 27.371 1.00 54.72 192 PRO A CA 1
ATOM 1445 C C . PRO A 1 192 ? 59.711 -20.991 27.573 1.00 54.72 192 PRO A C 1
ATOM 1447 O O . PRO A 1 192 ? 60.088 -20.086 26.827 1.00 54.72 192 PRO A O 1
ATOM 1450 N N . ILE A 1 193 ? 58.899 -20.784 28.606 1.00 61.19 193 ILE A N 1
ATOM 1451 C CA . ILE A 1 193 ? 58.377 -19.472 28.998 1.00 61.19 193 ILE A CA 1
ATOM 1452 C C . ILE A 1 193 ? 59.500 -18.696 29.718 1.00 61.19 193 ILE A C 1
ATOM 1454 O O . ILE A 1 193 ? 60.109 -19.254 30.634 1.00 61.19 193 ILE A O 1
ATOM 1458 N N . PRO A 1 194 ? 59.806 -17.439 29.343 1.00 58.94 194 PRO A N 1
ATOM 1459 C CA . PRO A 1 194 ? 60.779 -16.626 30.070 1.00 58.94 194 PRO A CA 1
ATOM 1460 C C . PRO A 1 194 ? 60.212 -16.155 31.427 1.00 58.94 194 PRO A C 1
ATOM 1462 O O . PRO A 1 194 ? 59.000 -15.953 31.539 1.00 58.94 194 PRO A O 1
ATOM 1465 N N . PRO A 1 195 ? 61.055 -15.972 32.462 1.00 63.84 195 PRO A N 1
ATOM 1466 C CA . PRO A 1 195 ? 60.601 -15.546 33.786 1.00 63.84 195 PRO A CA 1
ATOM 1467 C C . PRO A 1 195 ? 60.081 -14.099 33.781 1.00 63.84 195 PRO A C 1
ATOM 1469 O O . PRO A 1 195 ? 60.541 -13.267 32.996 1.00 63.84 195 PRO A O 1
ATOM 1472 N N . GLU A 1 196 ? 59.118 -13.814 34.666 1.00 60.94 196 GLU A N 1
ATOM 1473 C CA . GLU A 1 196 ? 58.444 -12.512 34.776 1.00 60.94 196 GLU A CA 1
ATOM 1474 C C . GLU A 1 196 ? 59.426 -11.338 34.945 1.00 60.94 196 GLU A C 1
ATOM 1476 O O . GLU A 1 196 ? 60.392 -11.442 35.711 1.00 60.94 196 GLU A O 1
ATOM 1481 N N . PRO A 1 197 ? 59.181 -10.185 34.293 1.00 53.88 197 PRO A N 1
ATOM 1482 C CA . PRO A 1 197 ? 60.027 -9.022 34.480 1.00 53.88 197 PRO A CA 1
ATOM 1483 C C . PRO A 1 197 ? 59.798 -8.387 35.858 1.00 53.88 197 PRO A C 1
ATOM 1485 O O . PRO A 1 197 ? 58.682 -8.066 36.267 1.00 53.88 197 PRO A O 1
ATOM 1488 N N . VAL A 1 198 ? 60.914 -8.169 36.552 1.00 53.28 198 VAL A N 1
ATOM 1489 C CA . VAL A 1 198 ? 61.036 -7.477 37.837 1.00 53.28 198 VAL A CA 1
ATOM 1490 C C . VAL A 1 198 ? 60.431 -6.070 37.752 1.00 53.28 198 VAL A C 1
ATOM 1492 O O . VAL A 1 198 ? 60.838 -5.259 36.920 1.00 53.28 198 VAL A O 1
ATOM 1495 N N . ARG A 1 199 ? 59.491 -5.748 38.653 1.00 51.72 199 ARG A N 1
ATOM 1496 C CA . ARG A 1 199 ? 59.005 -4.376 38.883 1.00 51.72 199 ARG A CA 1
ATOM 1497 C C . ARG A 1 199 ? 60.165 -3.488 39.342 1.00 51.72 199 ARG A C 1
ATOM 1499 O O . ARG A 1 199 ? 60.520 -3.505 40.519 1.00 51.72 199 ARG A O 1
ATOM 1506 N N . SER A 1 200 ? 60.724 -2.683 38.444 1.00 43.44 200 SER A N 1
ATOM 1507 C CA . SER A 1 200 ? 61.660 -1.618 38.803 1.00 43.44 200 SER A CA 1
ATOM 1508 C C . SER A 1 200 ? 60.925 -0.288 38.988 1.00 43.44 200 SER A C 1
ATOM 1510 O O . SER A 1 200 ? 60.166 0.185 38.143 1.00 43.44 200 SER A O 1
ATOM 1512 N N . GLN A 1 201 ? 61.132 0.278 40.173 1.00 47.66 201 GLN A N 1
ATOM 1513 C CA . GLN A 1 201 ? 60.724 1.608 40.595 1.00 47.66 201 GLN A CA 1
ATOM 1514 C C . GLN A 1 201 ? 61.426 2.668 39.742 1.00 47.66 201 GLN A C 1
ATOM 1516 O O . GLN A 1 201 ? 62.647 2.730 39.776 1.00 47.66 201 GLN A O 1
ATOM 1521 N N . TRP A 1 202 ? 60.670 3.546 39.078 1.00 40.38 202 TRP A N 1
ATOM 1522 C CA . TRP A 1 202 ? 61.176 4.847 38.624 1.00 40.38 202 TRP A CA 1
ATOM 1523 C C . TRP A 1 202 ? 60.080 5.913 38.754 1.00 40.38 202 TRP A C 1
ATOM 1525 O O . TRP A 1 202 ? 59.410 6.295 37.798 1.00 40.38 202 TRP A O 1
ATOM 15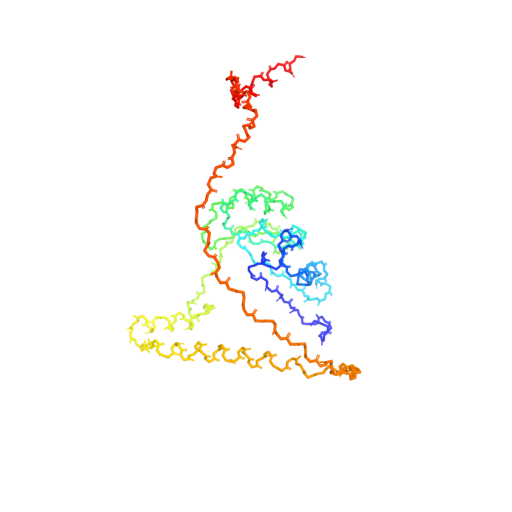35 N N . ARG A 1 203 ? 59.884 6.389 39.989 1.00 33.53 203 ARG A N 1
ATOM 1536 C CA . ARG A 1 203 ? 59.582 7.805 40.228 1.00 33.53 203 ARG A CA 1
ATOM 1537 C C . ARG A 1 203 ? 60.919 8.511 40.470 1.00 33.53 203 ARG A C 1
ATOM 1539 O O . ARG A 1 203 ? 61.756 7.959 41.172 1.00 33.53 203 ARG A O 1
ATOM 1546 N N . ALA A 1 204 ? 60.998 9.743 39.967 1.00 40.06 204 ALA A N 1
ATOM 1547 C CA . ALA A 1 204 ? 62.033 10.765 40.164 1.00 40.06 204 ALA A CA 1
ATOM 1548 C C . ALA A 1 204 ? 63.266 10.696 39.241 1.00 40.06 204 ALA A C 1
ATOM 1550 O O . ALA A 1 204 ? 64.237 10.017 39.546 1.00 40.06 204 ALA A O 1
ATOM 1551 N N . ALA A 1 205 ? 63.229 11.473 38.150 1.00 37.12 205 ALA A N 1
ATOM 1552 C CA . ALA A 1 205 ? 64.182 12.564 37.891 1.00 37.12 205 ALA A CA 1
ATOM 1553 C C . ALA A 1 205 ? 63.787 13.351 36.615 1.00 37.12 205 ALA A C 1
ATOM 1555 O O . ALA A 1 205 ? 63.725 12.796 35.526 1.00 37.12 205 ALA A O 1
ATOM 1556 N N . GLU A 1 206 ? 63.491 14.638 36.818 1.00 40.94 206 GLU A N 1
ATOM 1557 C CA . GLU A 1 206 ? 63.845 15.794 35.970 1.00 40.94 206 GLU A CA 1
ATOM 1558 C C . GLU A 1 206 ? 63.346 15.898 34.507 1.00 40.94 206 GLU A C 1
ATOM 1560 O O . GLU A 1 206 ? 63.934 15.412 33.550 1.00 40.94 206 GLU A O 1
ATOM 1565 N N . SER A 1 207 ? 62.258 16.667 34.370 1.00 42.66 207 SER A N 1
ATOM 1566 C CA . SER A 1 207 ? 62.059 17.800 33.447 1.00 42.66 207 SER A CA 1
ATOM 1567 C C . SER A 1 207 ? 62.859 17.830 32.132 1.00 42.66 207 SER A C 1
ATOM 1569 O O . SER A 1 207 ? 63.878 18.512 32.028 1.00 42.66 207 SER A O 1
ATOM 1571 N N . ALA A 1 208 ? 62.323 17.223 31.072 1.00 46.47 208 ALA A N 1
ATOM 1572 C CA . ALA A 1 208 ? 62.696 17.602 29.709 1.00 46.47 208 ALA A CA 1
ATOM 1573 C C . ALA A 1 208 ? 62.056 18.965 29.347 1.00 46.47 208 ALA A C 1
ATOM 1575 O O . ALA A 1 208 ? 60.881 19.178 29.667 1.00 46.47 208 ALA A O 1
ATOM 1576 N N . PRO A 1 209 ? 62.782 19.901 28.704 1.00 43.78 209 PRO A N 1
ATOM 1577 C CA . PRO A 1 209 ? 62.240 21.209 28.353 1.00 43.78 209 PRO A CA 1
ATOM 1578 C C . PRO A 1 209 ? 61.149 21.085 27.283 1.00 43.78 209 PRO A C 1
ATOM 1580 O O . PRO A 1 209 ? 61.300 20.387 26.280 1.00 43.78 209 PRO A O 1
ATOM 1583 N N . ILE A 1 210 ? 60.040 21.785 27.521 1.00 51.34 210 ILE A N 1
ATOM 1584 C CA . ILE A 1 210 ? 58.900 21.904 26.611 1.00 51.34 210 ILE A CA 1
ATOM 1585 C C . ILE A 1 210 ? 59.360 22.698 25.384 1.00 51.34 210 ILE A C 1
ATOM 1587 O O . ILE A 1 210 ? 59.740 23.861 25.501 1.00 51.34 210 ILE A O 1
ATOM 1591 N N . ILE A 1 211 ? 59.330 22.072 24.209 1.00 49.19 211 ILE A N 1
ATOM 1592 C CA . ILE A 1 211 ? 59.505 22.760 22.928 1.00 49.19 211 ILE A CA 1
ATOM 1593 C C . ILE A 1 211 ? 58.178 23.473 22.632 1.00 49.19 211 ILE A C 1
ATOM 1595 O O . ILE A 1 211 ? 57.175 22.823 22.343 1.00 49.19 211 ILE A O 1
ATOM 1599 N N . GLU A 1 212 ? 58.157 24.801 22.769 1.00 45.72 212 GLU A N 1
ATOM 1600 C CA . GLU A 1 212 ? 57.014 25.650 22.413 1.00 45.72 212 GLU A CA 1
ATOM 1601 C C . GLU A 1 212 ? 56.788 25.624 20.893 1.00 45.72 212 GLU A C 1
ATOM 1603 O O . GLU A 1 212 ? 57.592 26.144 20.117 1.00 45.72 212 GLU A O 1
ATOM 1608 N N . GLU A 1 213 ? 55.672 25.037 20.454 1.00 50.47 213 GLU A N 1
ATOM 1609 C CA . GLU A 1 213 ? 55.163 25.247 19.098 1.00 50.47 213 GLU A CA 1
ATOM 1610 C C . GLU A 1 213 ? 54.773 26.725 18.901 1.00 50.47 213 GLU A C 1
ATOM 1612 O O . GLU A 1 213 ? 54.125 27.319 19.771 1.00 50.47 213 GLU A O 1
ATOM 1617 N N . PRO A 1 214 ? 55.113 27.342 17.753 1.00 51.06 214 PRO A N 1
ATOM 1618 C CA . PRO A 1 214 ? 54.797 28.738 17.500 1.00 51.06 214 PRO A CA 1
ATOM 1619 C C . PRO A 1 214 ? 53.282 28.967 17.472 1.00 51.06 214 PRO A C 1
ATOM 1621 O O . PRO A 1 214 ? 52.527 28.394 16.683 1.00 51.06 214 PRO A O 1
ATOM 1624 N N . ARG A 1 215 ? 52.856 29.863 18.361 1.00 43.84 215 ARG A N 1
ATOM 1625 C CA . ARG A 1 215 ? 51.480 30.300 18.590 1.00 43.84 215 ARG A CA 1
ATOM 1626 C C . ARG A 1 215 ? 50.837 30.780 17.282 1.00 43.84 215 ARG A C 1
ATOM 1628 O O . ARG A 1 215 ? 51.236 31.791 16.707 1.00 43.84 215 ARG A O 1
ATOM 1635 N N . LYS A 1 216 ? 49.812 30.056 16.828 1.00 46.53 216 LYS A N 1
ATOM 1636 C CA . LYS A 1 216 ? 48.964 30.420 15.683 1.00 46.53 216 LYS A CA 1
ATOM 1637 C C . LYS A 1 216 ? 48.410 31.844 15.896 1.00 46.53 216 LYS A C 1
ATOM 1639 O O . LYS A 1 216 ? 47.838 32.089 16.961 1.00 46.53 216 LYS A O 1
ATOM 1644 N N . PRO A 1 217 ? 48.574 32.787 14.950 1.00 52.56 217 PRO A N 1
ATOM 1645 C CA . PRO A 1 217 ? 48.128 34.162 15.150 1.00 52.56 217 PRO A CA 1
ATOM 1646 C C . PRO A 1 217 ? 46.606 34.227 15.323 1.00 52.56 217 PRO A C 1
ATOM 1648 O O . PRO A 1 217 ? 45.855 33.514 14.650 1.00 52.56 217 PRO A O 1
ATOM 1651 N N . ALA A 1 218 ? 46.172 35.076 16.256 1.00 45.22 218 ALA A N 1
ATOM 1652 C CA . ALA A 1 218 ? 44.774 35.324 16.574 1.00 45.22 218 ALA A CA 1
ATOM 1653 C C . ALA A 1 218 ? 44.006 35.727 15.306 1.00 45.22 218 ALA A C 1
ATOM 1655 O O . ALA A 1 218 ? 44.387 36.671 14.614 1.00 45.22 218 ALA A O 1
ATOM 1656 N N . ARG A 1 219 ? 42.926 35.000 14.995 1.00 42.72 219 ARG A N 1
ATOM 1657 C CA . ARG A 1 219 ? 41.972 35.424 13.968 1.00 42.72 219 ARG A CA 1
ATOM 1658 C C . ARG A 1 219 ? 41.366 36.750 14.415 1.00 42.72 219 ARG A C 1
ATOM 1660 O O . ARG A 1 219 ? 40.704 36.802 15.447 1.00 42.72 219 ARG A O 1
ATOM 1667 N N . SER A 1 220 ? 41.611 37.790 13.627 1.00 44.00 220 SER A N 1
ATOM 1668 C CA . SER A 1 220 ? 40.892 39.052 13.694 1.00 44.00 220 SER A CA 1
ATOM 1669 C C . SER A 1 220 ? 39.401 38.803 13.481 1.00 44.00 220 SER A C 1
ATOM 1671 O O . SER A 1 220 ? 39.007 38.036 12.596 1.00 44.00 220 SER A O 1
ATOM 1673 N N . GLU A 1 221 ? 38.588 39.447 14.314 1.00 52.16 221 GLU A N 1
ATOM 1674 C CA . GLU A 1 221 ? 37.142 39.551 14.155 1.00 52.16 221 GLU A CA 1
ATOM 1675 C C . GLU A 1 221 ? 36.841 40.052 12.738 1.00 52.16 221 GLU A C 1
ATOM 1677 O O . GLU A 1 221 ? 37.108 41.198 12.388 1.00 52.16 221 GLU A O 1
ATOM 1682 N N . SER A 1 222 ? 36.345 39.151 11.895 1.00 44.19 222 SER A N 1
ATOM 1683 C CA . SER A 1 222 ? 35.701 39.491 10.633 1.00 44.19 222 SER A CA 1
ATOM 1684 C C . SER A 1 222 ? 34.279 38.972 10.732 1.00 44.19 222 SER A C 1
ATOM 1686 O O . SER A 1 222 ? 34.033 37.815 11.081 1.00 44.19 222 SER A O 1
ATOM 1688 N N . GLU A 1 223 ? 33.363 39.910 10.553 1.00 50.06 223 GLU A N 1
ATOM 1689 C CA . GLU A 1 223 ? 31.932 39.795 10.748 1.00 50.06 223 GLU A CA 1
ATOM 1690 C C . GLU A 1 223 ? 31.375 38.529 10.092 1.00 50.06 223 GLU A C 1
ATOM 1692 O O . GLU A 1 223 ? 31.602 38.242 8.915 1.00 50.06 223 GLU A O 1
ATOM 1697 N N . GLY A 1 224 ? 30.648 37.744 10.887 1.00 45.69 224 GLY A N 1
ATOM 1698 C CA . GLY A 1 224 ? 29.947 36.569 10.402 1.00 45.69 224 GLY A CA 1
ATOM 1699 C C . GLY A 1 224 ? 28.940 36.965 9.329 1.00 45.69 224 GLY A C 1
ATOM 1700 O O . GLY A 1 224 ? 28.055 37.784 9.572 1.00 45.69 224 GLY A O 1
ATOM 1701 N N . PHE A 1 225 ? 29.063 36.341 8.161 1.00 46.88 225 PHE A N 1
ATOM 1702 C CA . PHE A 1 225 ? 28.068 36.383 7.100 1.00 46.88 225 PHE A CA 1
ATOM 1703 C C . PHE A 1 225 ? 26.708 35.967 7.679 1.00 46.88 225 PHE A C 1
ATOM 1705 O O . PHE A 1 225 ? 26.513 34.818 8.088 1.00 46.88 225 PHE A O 1
ATOM 1712 N N . ARG A 1 226 ? 25.775 36.917 7.781 1.00 55.28 226 ARG A N 1
ATOM 1713 C CA . ARG A 1 226 ? 24.421 36.655 8.270 1.00 55.28 226 ARG A CA 1
ATOM 1714 C C . ARG A 1 226 ? 23.562 36.212 7.095 1.00 55.28 226 ARG A C 1
ATOM 1716 O O . ARG A 1 226 ? 23.580 36.818 6.030 1.00 55.28 226 ARG A O 1
ATOM 1723 N N . ALA A 1 227 ? 22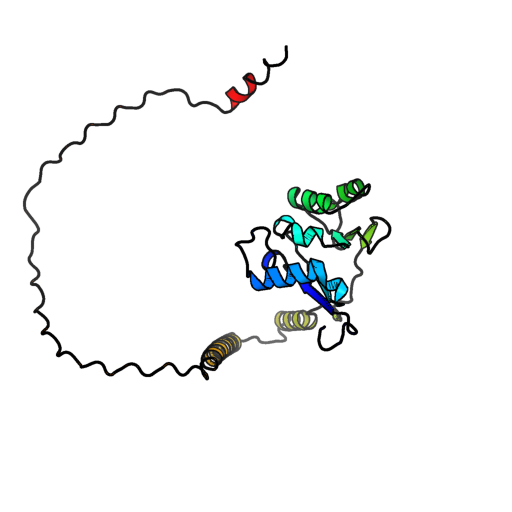.730 35.196 7.314 1.00 49.00 227 ALA A N 1
ATOM 1724 C CA . ALA A 1 227 ? 21.787 34.672 6.321 1.00 49.00 227 ALA A CA 1
ATOM 1725 C C . ALA A 1 227 ? 20.817 35.731 5.736 1.00 49.00 227 ALA A C 1
ATOM 1727 O O . ALA A 1 227 ? 20.164 35.479 4.728 1.00 49.00 227 ALA A O 1
ATOM 1728 N N . SER A 1 228 ? 20.744 36.929 6.327 1.00 51.91 228 SER A N 1
ATOM 1729 C CA . SER A 1 228 ? 20.010 38.091 5.816 1.00 51.91 228 SER A CA 1
ATOM 1730 C C . SER A 1 228 ? 20.642 38.766 4.587 1.00 51.91 228 SER A C 1
ATOM 1732 O O . SER A 1 228 ? 19.929 39.472 3.874 1.00 51.91 228 SER A O 1
ATOM 1734 N N . ASP A 1 229 ? 21.927 38.539 4.292 1.00 54.34 229 ASP A N 1
ATOM 1735 C CA . ASP A 1 229 ? 22.613 39.171 3.148 1.00 54.34 229 ASP A CA 1
ATOM 1736 C C . ASP A 1 229 ? 22.297 38.493 1.803 1.00 54.34 229 ASP A C 1
ATOM 1738 O O . ASP A 1 229 ? 22.394 39.115 0.745 1.00 54.34 229 ASP A O 1
ATOM 1742 N N . LEU A 1 230 ? 21.788 37.257 1.831 1.00 49.88 230 LEU A N 1
ATOM 1743 C CA . LEU A 1 230 ? 21.296 36.533 0.649 1.00 49.88 230 LEU A CA 1
ATOM 1744 C C . LEU A 1 230 ? 19.988 37.107 0.077 1.00 49.88 230 LEU A C 1
ATOM 1746 O O . LEU A 1 230 ? 19.639 36.832 -1.067 1.00 49.88 230 LEU A O 1
ATOM 1750 N N . ILE A 1 231 ? 19.262 37.929 0.841 1.00 52.47 231 ILE A N 1
ATOM 1751 C CA . ILE A 1 231 ? 17.950 38.459 0.430 1.00 52.47 231 ILE A CA 1
ATOM 1752 C C . ILE A 1 231 ? 18.084 39.734 -0.427 1.00 52.47 231 ILE A C 1
ATOM 1754 O O . ILE A 1 231 ? 17.133 40.134 -1.099 1.00 52.47 231 ILE A O 1
ATOM 1758 N N . ARG A 1 232 ? 19.270 40.360 -0.486 1.00 47.72 232 ARG A N 1
ATOM 1759 C CA . ARG A 1 232 ? 19.501 41.548 -1.330 1.00 47.72 232 ARG A CA 1
ATOM 1760 C C . ARG A 1 232 ? 20.079 41.249 -2.716 1.00 47.72 232 ARG A C 1
ATOM 1762 O O . ARG A 1 232 ? 19.927 42.098 -3.588 1.00 47.72 232 ARG A O 1
ATOM 1769 N N . SER A 1 233 ? 20.649 40.066 -2.969 1.00 47.06 233 SER A N 1
ATOM 1770 C CA . SER A 1 233 ? 21.229 39.735 -4.285 1.00 47.06 233 SER A CA 1
ATOM 1771 C C . SER A 1 233 ? 20.212 39.264 -5.334 1.00 47.06 233 SER A C 1
ATOM 1773 O O . SER A 1 233 ? 20.522 39.273 -6.519 1.00 47.06 233 SER A O 1
ATOM 1775 N N . PHE A 1 234 ? 18.978 38.924 -4.945 1.00 44.16 234 PHE A N 1
ATOM 1776 C CA . PHE A 1 234 ? 17.936 38.464 -5.879 1.00 44.16 234 PHE A CA 1
ATOM 1777 C C . PHE A 1 234 ? 16.976 39.561 -6.368 1.00 44.16 234 PHE A C 1
ATOM 1779 O O . PHE A 1 234 ? 16.010 39.263 -7.071 1.00 44.16 234 PHE A O 1
ATOM 1786 N N . ARG A 1 235 ? 17.210 40.834 -6.016 1.00 51.53 235 ARG A N 1
ATOM 1787 C CA . ARG A 1 235 ? 16.313 41.949 -6.385 1.00 51.53 235 ARG A CA 1
ATOM 1788 C C . ARG A 1 235 ? 16.882 42.935 -7.409 1.00 51.53 235 ARG A C 1
ATOM 1790 O O . ARG A 1 235 ? 16.211 43.913 -7.713 1.00 51.53 235 ARG A O 1
ATOM 1797 N N . THR A 1 236 ? 18.062 42.667 -7.965 1.00 48.88 236 THR A N 1
ATOM 1798 C CA . THR A 1 236 ? 18.697 43.517 -8.993 1.00 48.88 236 THR A CA 1
ATOM 1799 C C . THR A 1 236 ? 18.917 42.832 -10.340 1.00 48.88 236 THR A C 1
ATOM 1801 O O . THR A 1 236 ? 19.451 43.470 -11.233 1.00 48.88 236 THR A O 1
ATOM 1804 N N . ASP A 1 237 ? 18.457 41.592 -10.529 1.00 46.59 237 ASP A N 1
ATOM 1805 C CA . ASP A 1 237 ? 18.625 40.854 -11.796 1.00 46.59 237 ASP A CA 1
ATOM 1806 C C . ASP A 1 237 ? 17.304 40.716 -12.581 1.00 46.59 237 ASP A C 1
ATOM 1808 O O . ASP A 1 237 ? 16.971 39.680 -13.155 1.00 46.59 237 ASP A O 1
ATOM 1812 N N . LYS A 1 238 ? 16.499 41.785 -12.551 1.00 46.19 238 LYS A N 1
ATOM 1813 C CA . LYS A 1 238 ? 15.384 42.014 -13.480 1.00 46.19 238 LYS A CA 1
ATOM 1814 C C . LYS A 1 238 ? 15.319 43.492 -13.862 1.00 46.19 238 LYS A C 1
ATOM 1816 O O . LYS A 1 238 ? 14.508 44.245 -13.325 1.00 46.19 238 LYS A O 1
ATOM 1821 N N . THR A 1 239 ? 16.167 43.856 -14.812 1.00 43.41 239 THR A N 1
ATOM 1822 C CA . THR A 1 239 ? 15.922 44.896 -15.821 1.00 43.41 239 THR A CA 1
ATOM 1823 C C . THR A 1 239 ? 16.408 44.363 -17.148 1.00 43.41 239 THR A C 1
ATOM 1825 O O . THR A 1 239 ? 17.564 43.887 -17.162 1.00 43.41 239 THR A O 1
#

Radius of gyration: 33.57 Å; chains: 1; bounding box: 82×80×56 Å

Foldseek 3Di:
DVVCQLPDQEEDEDAQCLQQAFLPCVHHDNVSNVVLLCCLVCVVVRNYHYHYHHLCQVGGNLSSLLSPQKDWQAARQDPSNLVSVLVSDDDPQSVVSVCSNVHDPQKTFMDGDVDPHTDIDGDDDDDLCPDDCSVVVVVVVCVVVVVDDDDPVVVVVVVVVVVVVVVVVVVVVPPDDDDDDDPDDDDDDDDDDDDDDDDDDDDDDDDDDDDDDPDDDDDDDDDDDDPVVVVPVVPPPDD

=== Feature glossary ===
Feature key, reading from the visual/contextual features back to the raw sequence:

Rendered structure images. Six rendered views show the 3D structure from the faces of a cube — i.e. along ±x, ±y, ±z. Rendering representation is drawn randomly per protein from cartoon (secondary-structure ribbons), sticks (backbone bonds), or molecular surface; coloring is either N→C rainbow (blue at the N-terminus through red at the C-terminus) or one color per chain.

Contact-map, Ramachandran, and PAE plots. The contact map is a binary N×N matrix image: pixel (i, j) is dark where Cα_i and Cα_j are within 8 Å and |i−j|>4. Because the |i−j|>4 filter removes local helical contacts, off-diagonal stripes parallel to the main diagonal indicate parallel β-sheets; stripes perpendicular to it indicate antiparallel β-sheets. The Ramachandran plot scatters every residue's (φ, ψ) pair against the sterically allowed regions. The PAE heatmap renders the predicted-aligned-error matrix.

InterPro / GO / CATH / organism. Database cross-references. InterPro integrates a dozen domain/family signature databases into unified entries with residue-range hits. GO terms attach function/process/location labels with evidence codes. CATH codes position the fold in a four-level structural taxonomy. Organism is the NCBI-taxonomy species name.

Nearest PDB structures. The Foldseek neighbor list gives the closest experimentally determined structures in the PDB, ranked by structural alignment. TM-score near 1 means near-identical fold; near 0.3 means only rough topology match. This is how one finds what a novel AlphaFold prediction most resembles in the solved-structure universe.

Predicted aligned error. PAE(i, j) answers: if I align the predicted and true structures on residue i, how far off (in Å) do I expect residue j to be? A block-diagonal PAE matrix with low values on the blocks and high values off-diagonal is the signature of a multi-domain protein with confidently predicted domains but uncertain inter-domain orientation.

Solvent-accessible surface area. Accessible surface area quantifies burial. A residue with SASA near zero is packed into the hydrophobic core; one with SASA >100 Å² sits on the surface. Computed here via the Shrake–Rupley numerical algorithm with a 1.4 Å probe.

B-factor. B-factor (Debye–Waller factor) reflects atomic displacement in the crystal lattice. It is an experimental observable (units Å²), not a prediction; low values mean the atom is pinned down, high values mean it moves or is heterogeneous across the crystal.

pLDDT. For AlphaFold models, the B-factor field carries pLDDT — the model's own estimate of local accuracy on a 0–100 scale. Regions with pLDDT<50 should be treated as essentially unmodeled; they often correspond to intrinsically disordered segments.

Backbone torsions (φ/ψ). φ (phi) and ψ (psi) are the two rotatable backbone dihedrals per residue: φ is the C(i-1)–N–Cα–C torsion, ψ is the N–Cα–C–N(i+1) torsion, both in degrees on (−180°, 180°]. α-helical residues cluster near (−60°, −45°); β-strand residues near (−120°, +130°). A Ramachandran plot is simply a scatter of (φ, ψ) for every residue.

Radius of gyration, Cα contacts, bounding box. Radius of gyration (Rg) is the root-mean-square distance of Cα atoms from their centroid — a single number for overall size and compactness. A globular domain of N residues has Rg ≈ 2.2·N^0.38 Å; an extended or disordered chain has a much larger Rg. The Cα contact count is the number of residue pairs whose Cα atoms are within 8 Å and are more than four positions apart in sequence — a standard proxy for tertiary packing density. The bounding box is the smallest axis-aligned box enclosing all Cα atoms.

Secondary structure (3-state, P-SEA). Three-state secondary structure (P-SEA) collapses the eight DSSP classes into helix (a), strand (b), and coil (c). P-SEA assigns these from Cα geometry alone — distances and angles — without requiring backbone oxygens, so it works on any Cα trace.

Secondary structure (8-state, DSSP). DSSP 8-state secondary structure assigns each residue one of H (α-helix), G (3₁₀-helix), I (π-helix), E (extended β-strand), B (isolated β-bridge), T (hydrogen-bonded turn), S (bend), or '-' (coil). The assignment is computed from backbone hydrogen-bond geometry via the Kabsch–Sander algorithm.

Foldseek 3Di. A 3Di character summarizes, for each residue, the relative orientation of the Cα frame of its nearest spatial neighbor. Because it encodes fold topology rather than chemistry, 3Di alignments detect remote structural similarity that sequence alignment misses.

mmCIF coordinates. The mmCIF block holds the 3D Cartesian coordinates of each backbone atom (N, Cα, C, O) in ångströms. mmCIF is the PDB's canonical archive format — a tagged-loop text representation of the atomic model.

Sequence. Sequence gives the chain of amino acids in standard one-letter code (A=alanine, C=cysteine, …, Y=tyrosine), read N→C. It is the only feature that is directly encoded by the gene; all structural features are derived from the folded form of this sequence.